Protein 5MIL (pdb70)

InterPro domains:
  IPR014871 dUTPase/dCTP pyrophosphatase [PF08761] (10-158)
  IPR016995 Dimeric dUTPase Dut-like [PIRSF032436] (1-168)

Structure (mmCIF, N/CA/C/O backbone):
data_5MIL
#
_entry.id   5MIL
#
_cell.length_a   33.470
_cell.length_b   88.840
_cell.length_c   54.150
_cell.angle_alpha   90.00
_cell.angle_beta   91.68
_cell.angle_gamma   90.00
#
_symmetry.space_group_name_H-M   'P 1 21 1'
#
loop_
_entity.id
_entity.type
_entity.pdbx_description
1 polymer 'DUTPase family protein'
2 non-polymer "2'-DEOXYURIDINE 5'-ALPHA,BETA-IMIDO-TRIPHOSPHATE"
3 non-polymer 'MAGNESIUM ION'
4 water water
#
loop_
_atom_site.group_PDB
_atom_site.id
_atom_site.type_symbol
_atom_site.label_atom_id
_atom_site.label_alt_id
_atom_site.label_comp_id
_atom_site.label_asym_id
_atom_site.label_entity_id
_atom_site.label_seq_id
_atom_site.pdbx_PDB_ins_code
_atom_site.Cartn_x
_atom_site.Cartn_y
_atom_site.Cartn_z
_atom_site.occupancy
_atom_site.B_iso_or_equiv
_atom_site.auth_seq_id
_atom_site.auth_comp_id
_atom_site.auth_asym_id
_atom_site.auth_atom_id
_atom_site.pdbx_PDB_model_num
ATOM 1 N N . THR A 1 38 ? 25.684 48.237 40.859 1.00 51.70 4 THR A N 1
ATOM 2 C CA . THR A 1 38 ? 26.513 48.921 41.854 1.00 52.34 4 THR A CA 1
ATOM 3 C C . THR A 1 38 ? 26.295 48.353 43.254 1.00 50.37 4 THR A C 1
ATOM 4 O O . THR A 1 38 ? 25.204 47.872 43.580 1.00 48.85 4 THR A O 1
ATOM 6 N N . LEU A 1 39 ? 27.335 48.420 44.081 1.00 46.52 5 LEU A N 1
ATOM 7 C CA . LEU A 1 39 ? 27.275 47.832 45.413 1.00 42.36 5 LEU A CA 1
ATOM 8 C C . LEU A 1 39 ? 28.093 48.622 46.406 1.00 37.99 5 LEU A C 1
ATOM 9 O O . LEU A 1 39 ? 29.290 48.838 46.212 1.00 37.15 5 LEU A O 1
ATOM 14 N N . THR A 1 40 ? 27.438 49.041 47.477 1.00 35.56 6 THR A N 1
ATOM 15 C CA . THR A 1 40 ? 28.101 49.780 48.535 1.00 39.56 6 THR A CA 1
ATOM 16 C C . THR A 1 40 ? 28.418 48.865 49.712 1.00 39.82 6 THR A C 1
ATOM 17 O O . THR A 1 40 ? 27.786 47.813 49.879 1.00 39.28 6 THR A O 1
ATOM 21 N N . ILE A 1 41 ? 29.407 49.259 50.513 1.00 37.78 7 ILE A N 1
ATOM 22 C CA . ILE A 1 41 ? 29.724 48.538 51.739 1.00 33.56 7 ILE A CA 1
ATOM 23 C C . ILE A 1 41 ? 28.491 48.545 52.648 1.00 33.42 7 ILE A C 1
ATOM 24 O O . ILE A 1 41 ? 28.273 47.599 53.390 1.00 32.43 7 ILE A O 1
ATOM 29 N N . ASP A 1 42 ? 27.682 49.602 52.562 1.00 32.60 8 ASP A N 1
ATOM 30 C CA . ASP A 1 42 ? 26.413 49.681 53.289 1.00 36.94 8 ASP A CA 1
ATOM 31 C C . ASP A 1 42 ? 25.547 48.495 52.908 1.00 33.10 8 ASP A C 1
ATOM 32 O O . ASP A 1 42 ? 25.078 47.770 53.774 1.00 33.36 8 ASP A O 1
ATOM 37 N N . GLN A 1 43 ? 25.337 48.311 51.609 1.00 31.53 9 GLN A N 1
ATOM 38 C CA . GLN A 1 43 ? 24.469 47.247 51.095 1.00 29.53 9 GLN A CA 1
ATOM 39 C C . GLN A 1 43 ? 24.969 45.839 51.449 1.00 30.43 9 GLN A C 1
ATOM 40 O O . GLN A 1 43 ? 24.177 44.944 51.799 1.00 32.24 9 GLN A O 1
ATOM 46 N N . LEU A 1 44 ? 26.282 45.650 51.344 1.00 25.64 10 LEU A N 1
ATOM 47 C CA . LEU A 1 44 ? 26.911 44.368 51.617 1.00 23.32 10 LEU A CA 1
ATOM 48 C C . LEU A 1 44 ? 26.803 44.019 53.097 1.00 25.69 10 LEU A C 1
ATOM 49 O O . LEU A 1 44 ? 26.592 42.862 53.461 1.00 23.91 10 LEU A O 1
ATOM 54 N N . GLN A 1 45 ? 26.932 45.035 53.949 1.00 24.47 11 GLN A N 1
ATOM 55 C CA . GLN A 1 45 ? 26.787 44.859 55.391 1.00 23.45 11 GLN A CA 1
ATOM 56 C C . GLN A 1 45 ? 25.377 44.441 55.789 1.00 26.83 11 GLN A C 1
ATOM 57 O O . GLN A 1 45 ? 25.202 43.665 56.727 1.00 28.82 11 GLN A O 1
ATOM 59 N N . GLU A 1 46 ? 24.368 44.978 55.101 1.00 27.96 12 GLU A N 1
ATOM 60 C CA . GLU A 1 46 ? 22.980 44.547 55.312 1.00 29.37 12 GLU A CA 1
ATOM 61 C C . GLU A 1 46 ? 22.792 43.084 54.878 1.00 31.45 12 GLU A C 1
ATOM 62 O O . GLU A 1 46 ? 22.188 42.283 55.588 1.00 32.17 12 GLU A O 1
ATOM 68 N N . LEU A 1 47 ? 23.319 42.742 53.707 1.00 31.47 13 LEU A N 1
ATOM 69 C CA . LEU A 1 47 ? 23.249 41.372 53.215 1.00 29.70 13 LEU A CA 1
ATOM 70 C C . LEU A 1 47 ? 23.756 40.370 54.264 1.00 26.71 13 LEU A C 1
ATOM 71 O O . LEU A 1 47 ? 23.080 39.391 54.562 1.00 25.11 13 LEU A O 1
ATOM 76 N N . LEU A 1 48 ? 24.922 40.641 54.847 1.00 28.18 14 LEU A N 1
ATOM 77 C CA . LEU A 1 48 ? 25.514 39.748 55.849 1.00 24.37 14 LEU A CA 1
ATOM 78 C C . LEU A 1 48 ? 24.688 39.674 57.125 1.00 22.61 14 LEU A C 1
ATOM 79 O O . LEU A 1 48 ? 24.688 38.647 57.806 1.00 20.24 14 LEU A O 1
ATOM 84 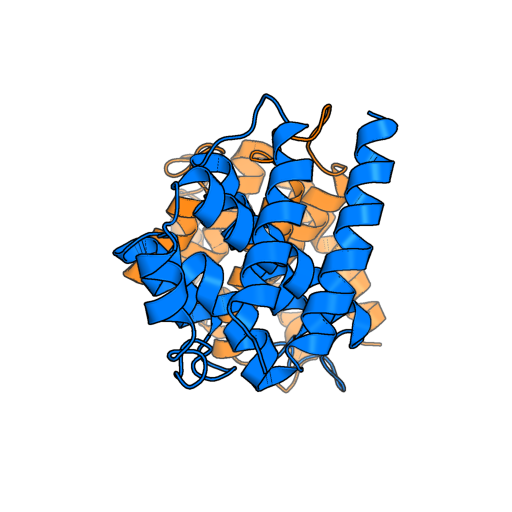N N . GLN A 1 49 ? 23.996 40.769 57.455 1.00 24.67 15 GLN A N 1
ATOM 85 C CA . GLN A 1 49 ? 23.147 40.817 58.641 1.00 25.56 15 GLN A CA 1
ATOM 86 C C . GLN A 1 49 ? 21.879 40.005 58.431 1.00 28.32 15 GLN A C 1
ATOM 87 O O . GLN A 1 49 ? 21.413 39.310 59.333 1.00 30.70 15 GLN A O 1
ATOM 89 N N . ILE A 1 50 ? 21.310 40.108 57.239 1.00 28.17 16 ILE A N 1
ATOM 90 C CA . ILE A 1 50 ? 20.165 39.286 56.896 1.00 28.92 16 ILE A CA 1
ATOM 91 C C . ILE A 1 50 ? 20.537 37.810 56.980 1.00 27.99 16 ILE A C 1
ATOM 92 O O . ILE A 1 50 ? 19.761 37.018 57.510 1.00 29.13 16 ILE A O 1
ATOM 97 N N . GLN A 1 51 ? 21.726 37.445 56.485 1.00 24.71 17 GLN A N 1
ATOM 98 C CA . GLN A 1 51 ? 22.138 36.036 56.483 1.00 23.50 17 GLN A CA 1
ATOM 99 C C . GLN A 1 51 ? 22.396 35.528 57.895 1.00 24.12 17 GLN A C 1
ATOM 100 O O . GLN A 1 51 ? 22.092 34.374 58.219 1.00 27.44 17 GLN A O 1
ATOM 106 N N . LYS A 1 52 ? 22.953 36.389 58.739 1.00 22.86 18 LYS A N 1
ATOM 107 C CA . LYS A 1 52 ? 23.290 35.994 60.105 1.00 24.42 18 LYS A CA 1
ATOM 108 C C . LYS A 1 52 ? 22.040 35.776 60.916 1.00 25.96 18 LYS A C 1
ATOM 109 O O . LYS A 1 52 ? 21.979 34.845 61.712 1.00 26.69 18 LYS A O 1
ATOM 111 N N . GLU A 1 53 ? 21.045 36.641 60.723 1.00 27.97 19 GLU A N 1
ATOM 112 C CA . GLU A 1 53 ? 19.759 36.484 61.402 1.00 28.52 19 GLU A CA 1
ATOM 113 C C . GLU A 1 53 ? 19.165 35.120 61.087 1.00 27.97 19 GLU A C 1
ATOM 114 O O . GLU A 1 53 ? 18.595 34.464 61.960 1.00 33.65 19 GLU A O 1
ATOM 116 N N . PHE A 1 54 ? 19.282 34.684 59.838 1.00 23.75 20 PHE A N 1
ATOM 117 C CA . PHE A 1 54 ? 18.734 33.378 59.495 1.00 24.00 20 PHE A CA 1
ATOM 118 C C . PHE A 1 54 ? 19.593 32.245 60.049 1.00 23.52 20 PHE A C 1
ATOM 119 O O . PHE A 1 54 ? 19.072 31.326 60.685 1.00 23.18 20 PHE A O 1
ATOM 127 N N . ASP A 1 55 ? 20.903 32.298 59.801 1.00 25.20 21 ASP A N 1
ATOM 128 C CA . ASP A 1 55 ? 21.782 31.193 60.187 1.00 29.16 21 ASP A CA 1
ATOM 129 C C . ASP A 1 55 ? 21.804 30.972 61.704 1.00 29.65 21 ASP A C 1
ATOM 130 O O . ASP A 1 55 ? 22.014 29.852 62.175 1.00 29.32 21 ASP A O 1
ATOM 135 N N . ASP A 1 56 ? 21.582 32.035 62.469 1.00 26.49 22 ASP A N 1
ATOM 136 C CA . ASP A 1 56 ? 21.458 31.900 63.915 1.00 30.38 22 ASP A CA 1
ATOM 137 C C . ASP A 1 56 ? 20.301 30.975 64.328 1.00 33.60 22 ASP A C 1
ATOM 138 O O . ASP A 1 56 ? 20.267 30.494 65.457 1.00 35.01 22 ASP A O 1
ATOM 140 N N . ARG A 1 57 ? 19.361 30.718 63.419 1.00 35.43 23 ARG A N 1
ATOM 141 C CA . ARG A 1 57 ? 18.230 29.843 63.730 1.00 33.38 23 ARG A CA 1
ATOM 142 C C . ARG A 1 57 ? 18.523 28.381 63.449 1.00 32.99 23 ARG A C 1
ATOM 143 O O . ARG A 1 57 ? 17.631 27.541 63.599 1.00 33.65 23 ARG A O 1
ATOM 151 N N . ILE A 1 58 ? 19.750 28.076 63.026 1.00 31.87 24 ILE A N 1
ATOM 152 C CA . ILE A 1 58 ? 20.130 26.702 62.670 1.00 32.17 24 ILE A CA 1
ATOM 153 C C . ILE A 1 58 ? 21.272 26.210 63.562 1.00 33.49 24 ILE A C 1
ATOM 154 O O . ILE A 1 58 ? 22.433 26.550 63.317 1.00 32.87 24 ILE A O 1
ATOM 159 N N . PRO A 1 59 ? 20.949 25.411 64.602 1.00 32.62 25 PRO A N 1
ATOM 160 C CA . PRO A 1 59 ? 21.953 24.938 65.570 1.00 32.18 25 PRO A CA 1
ATOM 161 C C . PRO A 1 59 ? 23.018 24.031 64.974 1.00 33.76 25 PRO A C 1
ATOM 162 O O . PRO A 1 59 ? 24.148 24.007 65.451 1.00 35.52 25 PRO A O 1
ATOM 166 N N . THR A 1 60 ? 22.663 23.305 63.925 1.00 34.27 26 THR A N 1
ATOM 167 C CA . THR A 1 60 ? 23.593 22.376 63.297 1.00 34.86 26 THR A CA 1
ATOM 168 C C . THR A 1 60 ? 24.520 23.049 62.281 1.00 32.55 26 THR A C 1
ATOM 169 O O . THR A 1 60 ? 25.274 22.371 61.578 1.00 29.93 26 THR A O 1
ATOM 173 N N . LEU A 1 61 ? 24.461 24.380 62.213 1.00 28.88 27 LEU A N 1
ATOM 174 C CA . LEU A 1 61 ? 25.239 25.156 61.239 1.00 29.47 27 LEU A CA 1
ATOM 175 C C . LEU A 1 61 ? 26.726 24.899 61.371 1.00 30.16 27 LEU A C 1
ATOM 176 O O . LEU A 1 61 ? 27.272 24.991 62.463 1.00 33.52 27 LEU A O 1
ATOM 181 N N . ASN A 1 62 ? 27.385 24.582 60.261 1.00 29.79 28 ASN A N 1
ATOM 182 C CA . ASN A 1 62 ? 28.829 24.385 60.287 1.00 31.65 28 ASN A CA 1
ATOM 183 C C . ASN A 1 62 ? 29.445 24.654 58.925 1.00 33.00 28 ASN A C 1
ATOM 184 O O . ASN A 1 62 ? 28.778 24.515 57.900 1.00 32.63 28 ASN A O 1
ATOM 189 N N . LEU A 1 63 ? 30.726 25.013 58.929 1.00 32.56 29 LEU A N 1
ATOM 190 C CA . LEU A 1 63 ? 31.422 25.508 57.740 1.00 32.49 29 LEU A CA 1
ATOM 191 C C . LEU A 1 63 ? 31.584 24.431 56.665 1.00 30.05 29 LEU A C 1
ATOM 192 O O . LEU A 1 63 ? 31.438 24.708 55.470 1.00 29.63 29 LEU A O 1
ATOM 197 N N . ARG A 1 64 ? 31.874 23.205 57.087 1.00 28.12 30 ARG A N 1
ATOM 198 C CA . ARG A 1 64 ? 32.060 22.095 56.140 1.00 29.41 30 ARG A CA 1
ATOM 199 C C . ARG A 1 64 ? 30.834 21.915 55.256 1.00 26.70 30 ARG A C 1
ATOM 200 O O . ARG A 1 64 ? 30.934 21.934 54.028 1.00 25.85 30 ARG A O 1
ATOM 205 N N . ASP A 1 65 ? 29.671 21.753 55.892 1.00 27.33 31 ASP A N 1
ATOM 206 C CA . ASP A 1 65 ? 28.406 21.601 55.173 1.00 25.41 31 ASP A CA 1
ATOM 207 C C . ASP A 1 65 ? 28.069 22.854 54.367 1.00 23.51 31 ASP A C 1
ATOM 208 O O . ASP A 1 65 ? 27.532 22.757 53.267 1.00 20.55 31 ASP A O 1
ATOM 213 N N . SER A 1 66 ? 28.363 24.024 54.939 1.00 22.35 32 SER A N 1
ATOM 214 C CA . SER A 1 66 ? 28.109 25.288 54.256 1.00 22.34 32 SER A CA 1
ATOM 215 C C . SER A 1 66 ? 28.922 25.380 52.976 1.00 17.67 32 SER A C 1
ATOM 216 O O . SER A 1 66 ? 28.440 25.867 51.961 1.00 17.87 32 SER A O 1
ATOM 219 N N . LYS A 1 67 ? 30.166 24.916 53.016 1.00 16.45 33 LYS A N 1
ATOM 220 C CA . LYS A 1 67 ? 30.981 24.968 51.815 1.00 19.86 33 LYS A CA 1
ATOM 221 C C . LYS A 1 67 ? 30.484 23.971 50.764 1.00 21.68 33 LYS A C 1
ATOM 222 O O . LYS A 1 67 ? 30.459 24.289 49.583 1.00 24.27 33 LYS A O 1
ATOM 228 N N . ILE A 1 68 ? 30.065 22.781 51.187 1.00 19.27 34 ILE A N 1
ATOM 229 C CA . ILE A 1 68 ? 29.496 21.814 50.251 1.00 21.33 34 ILE A CA 1
ATOM 230 C C . ILE A 1 68 ? 28.209 22.342 49.642 1.00 20.79 34 ILE A C 1
ATOM 231 O O . ILE A 1 68 ? 27.963 22.215 48.437 1.00 22.24 34 ILE A O 1
ATOM 236 N N . ALA A 1 69 ? 27.386 22.945 50.484 1.00 19.67 35 ALA A N 1
ATOM 237 C CA . ALA A 1 69 ? 26.134 23.510 50.012 1.00 20.47 35 ALA A CA 1
ATOM 238 C C . ALA A 1 69 ? 26.392 24.629 49.001 1.00 21.40 35 ALA A C 1
ATOM 239 O O . ALA A 1 69 ? 25.661 24.759 48.012 1.00 21.29 35 ALA A O 1
ATOM 241 N N . TYR A 1 70 ? 27.445 25.415 49.233 1.00 21.19 36 TYR A N 1
ATOM 242 C CA . TYR A 1 70 ? 27.800 26.505 48.317 1.00 20.59 36 TYR A CA 1
ATOM 243 C C . TYR A 1 70 ? 28.051 25.948 46.917 1.00 19.50 36 TYR A C 1
ATOM 244 O O . TYR A 1 70 ? 27.519 26.441 45.924 1.00 20.41 36 TYR A O 1
ATOM 253 N N . VAL A 1 71 ? 28.869 24.904 46.857 1.00 17.58 37 VAL A N 1
ATOM 254 C CA . VAL A 1 71 ? 29.235 24.294 45.593 1.00 18.19 37 VAL A CA 1
ATOM 255 C C . VAL A 1 71 ? 27.985 23.767 44.889 1.00 16.25 37 VAL A C 1
ATOM 256 O O . VAL A 1 71 ? 27.809 23.909 43.682 1.00 13.85 37 VAL A O 1
ATOM 260 N N . VAL A 1 72 ? 27.084 23.175 45.651 1.00 19.03 38 VAL A N 1
ATOM 261 C CA . VAL A 1 72 ? 25.896 22.597 45.029 1.00 16.89 38 VAL A CA 1
ATOM 262 C C . VAL A 1 72 ? 24.946 23.677 44.467 1.00 14.21 38 VAL A C 1
ATOM 263 O O . VAL A 1 72 ? 24.370 23.505 43.394 1.00 14.30 38 VAL A O 1
ATOM 267 N N . GLU A 1 73 ? 24.808 24.810 45.145 1.00 12.27 39 GLU A N 1
ATOM 268 C CA . GLU A 1 73 ? 23.970 25.885 44.593 1.00 11.65 39 GLU A CA 1
ATOM 269 C C . GLU A 1 73 ? 24.617 26.478 43.349 1.00 11.37 39 GLU A C 1
ATOM 270 O O . GLU A 1 73 ? 23.931 26.980 42.452 1.00 12.78 39 GLU A O 1
ATOM 276 N N . PHE A 1 74 ? 25.945 26.441 43.297 1.00 14.10 40 PHE A N 1
ATOM 277 C CA . PHE A 1 74 ? 26.621 26.925 42.099 1.00 15.26 40 PHE A CA 1
ATOM 278 C C . PHE A 1 74 ? 26.173 26.120 40.890 1.00 16.80 40 PHE A C 1
ATOM 279 O O . PHE A 1 74 ? 25.927 26.677 39.814 1.00 15.71 40 PHE A O 1
ATOM 287 N N . PHE A 1 75 ? 26.073 24.803 41.065 1.00 16.54 41 PHE A N 1
ATOM 288 C CA . PHE A 1 75 ? 25.663 23.951 39.957 1.00 15.02 41 PHE A CA 1
ATOM 289 C C . PHE A 1 75 ? 24.145 24.045 39.720 1.00 17.89 41 PHE A C 1
ATOM 290 O O . PHE A 1 75 ? 23.704 23.959 38.574 1.00 19.37 41 PHE A O 1
ATOM 298 N N . GLU A 1 76 ? 23.349 24.259 40.775 1.00 16.49 42 GLU A N 1
ATOM 299 C CA . GLU A 1 76 ? 21.928 24.533 40.568 1.00 16.11 42 GLU A CA 1
ATOM 300 C C . GLU A 1 76 ? 21.791 25.782 39.703 1.00 16.38 42 GLU A C 1
ATOM 301 O O . GLU A 1 76 ? 21.024 25.788 38.748 1.00 16.62 42 GLU A O 1
ATOM 307 N N . TRP A 1 77 ? 22.541 26.838 40.029 1.00 16.84 43 TRP A N 1
ATOM 308 C CA . TRP A 1 77 ? 22.492 28.051 39.197 1.00 18.56 43 TRP A CA 1
ATOM 309 C C . TRP A 1 77 ? 22.967 27.759 37.776 1.00 20.96 43 TRP A C 1
ATOM 310 O O . TRP A 1 77 ? 22.290 28.076 36.798 1.00 22.39 43 TRP A O 1
ATOM 321 N N . PHE A 1 78 ? 24.144 27.157 37.671 1.00 20.89 44 PHE A N 1
ATOM 322 C CA . PHE A 1 78 ? 24.734 26.872 36.372 1.00 21.54 44 PHE A CA 1
ATOM 323 C C . PHE A 1 78 ? 23.779 26.057 35.510 1.00 20.93 44 PHE A C 1
ATOM 324 O O . PHE A 1 78 ? 23.732 26.233 34.298 1.00 20.69 44 PHE A O 1
ATOM 332 N N . ASN A 1 79 ? 23.000 25.182 36.137 1.00 21.96 45 ASN A N 1
ATOM 333 C CA . ASN A 1 79 ? 22.025 24.401 35.383 1.00 20.65 45 ASN A CA 1
ATOM 334 C C . ASN A 1 79 ? 20.786 25.204 34.973 1.00 22.29 45 ASN A C 1
ATOM 335 O O . ASN A 1 79 ? 19.934 24.683 34.263 1.00 26.61 45 ASN A O 1
ATOM 340 N N . THR A 1 80 ? 20.653 26.451 35.424 1.00 18.90 46 THR A N 1
ATOM 341 C CA . THR A 1 80 ? 19.550 27.279 34.939 1.00 19.21 46 THR A CA 1
ATOM 342 C C . THR A 1 80 ? 19.982 28.086 33.716 1.00 23.91 46 THR A C 1
ATOM 343 O O . THR A 1 80 ? 19.147 28.506 32.912 1.00 24.03 46 THR A O 1
ATOM 347 N N . LEU A 1 81 ? 21.289 28.320 33.599 1.00 24.23 47 LEU A N 1
ATOM 348 C CA . LEU A 1 81 ? 21.831 29.054 32.468 1.00 27.28 47 LEU A CA 1
ATOM 349 C C . LEU A 1 81 ? 21.813 28.181 31.215 1.00 28.86 47 LEU A C 1
ATOM 350 O O . LEU A 1 81 ? 21.471 28.647 30.131 1.00 29.76 47 LEU A O 1
ATOM 355 N N . GLU A 1 82 ? 22.186 26.913 31.380 1.00 27.85 48 GLU A N 1
ATOM 356 C CA . GLU A 1 82 ? 22.091 25.891 30.324 1.00 27.95 48 GLU A CA 1
ATOM 357 C C . GLU A 1 82 ? 22.869 26.214 29.045 1.00 28.86 48 GLU A C 1
ATOM 358 O O . GLU A 1 82 ? 22.401 25.955 27.942 1.00 28.71 48 GLU A O 1
ATOM 364 N N . THR A 1 83 ? 24.071 26.749 29.211 1.00 26.81 49 THR A N 1
ATOM 365 C CA . THR A 1 83 ? 24.955 27.050 28.097 1.00 24.85 49 THR A CA 1
ATOM 366 C C . THR A 1 83 ? 25.285 25.826 27.242 1.00 26.19 49 THR A C 1
ATOM 367 O O . THR A 1 83 ? 25.415 25.927 26.024 1.00 27.97 49 THR A O 1
ATOM 371 N N . PHE A 1 84 ? 25.413 24.674 27.896 1.00 22.87 50 PHE A N 1
ATOM 372 C CA . PHE A 1 84 ? 25.889 23.442 27.278 1.00 21.22 50 PHE A CA 1
ATOM 373 C C . PHE A 1 84 ? 24.782 22.649 26.571 1.00 21.99 50 PHE A C 1
ATOM 374 O O . PHE A 1 84 ? 25.068 21.727 25.816 1.00 24.78 50 PHE A O 1
ATOM 382 N N . LYS A 1 85 ? 23.524 23.018 26.801 1.00 20.39 51 LYS A N 1
ATOM 383 C CA . LYS A 1 85 ? 22.401 22.236 26.306 1.00 24.56 51 LYS A CA 1
ATOM 384 C C . LYS A 1 85 ? 22.151 22.476 24.829 1.00 29.55 51 LYS A C 1
ATOM 385 O O . LYS A 1 85 ? 21.183 23.134 24.468 1.00 30.71 51 LYS A O 1
ATOM 391 N N . ASN A 1 86 ? 23.009 21.921 23.973 1.00 30.52 52 ASN A N 1
ATOM 392 C CA . ASN A 1 86 ? 22.845 22.102 22.538 1.00 29.89 52 ASN A CA 1
ATOM 393 C C . ASN A 1 86 ? 21.619 21.386 22.006 1.00 32.56 52 ASN A C 1
ATOM 394 O O . ASN A 1 86 ? 21.299 21.505 20.827 1.00 34.76 52 ASN A O 1
ATOM 399 N N . TRP A 1 87 ? 20.930 20.644 22.867 1.00 32.26 53 TRP A N 1
ATOM 400 C CA . TRP A 1 87 ? 19.782 19.858 22.422 1.00 32.41 53 TRP A CA 1
ATOM 401 C C . TRP A 1 87 ? 18.468 20.603 22.649 1.00 34.26 53 TRP A C 1
ATOM 402 O O . TRP A 1 87 ? 17.403 20.120 22.279 1.00 36.74 53 TRP A O 1
ATOM 413 N N . LYS A 1 88 ? 18.557 21.782 23.249 1.00 33.50 54 LYS A N 1
ATOM 414 C CA . LYS A 1 88 ? 17.409 22.667 23.367 1.00 36.06 54 LYS A CA 1
ATOM 415 C C . LYS A 1 88 ? 17.518 23.763 22.313 1.00 36.38 54 LYS A C 1
ATOM 416 O O . LYS A 1 88 ? 18.598 24.322 22.102 1.00 35.19 54 LYS A O 1
ATOM 422 N N . LYS A 1 89 ? 16.407 24.052 21.641 1.00 37.76 55 LYS A N 1
ATOM 423 C CA . LYS A 1 89 ? 16.389 25.089 20.615 1.00 41.19 55 LYS A CA 1
ATOM 424 C C . LYS A 1 89 ? 16.659 26.438 21.267 1.00 45.16 55 LYS A C 1
ATOM 425 O O . LYS A 1 89 ? 17.506 27.213 20.812 1.00 48.03 55 LYS A O 1
ATOM 427 N N . LYS A 1 90 ? 15.944 26.698 22.356 1.00 45.17 56 LYS A N 1
ATOM 428 C CA . LYS A 1 90 ? 16.146 27.901 23.147 1.00 45.68 56 LYS A CA 1
ATOM 429 C C . LYS A 1 90 ? 16.556 27.538 24.568 1.00 46.85 56 LYS A C 1
ATOM 430 O O . LYS A 1 90 ? 15.710 27.454 25.460 1.00 48.09 56 LYS A O 1
ATOM 432 N N . PRO A 1 91 ? 17.861 27.323 24.784 1.00 44.99 57 PRO A N 1
ATOM 433 C CA . PRO A 1 91 ? 18.352 26.944 26.109 1.00 43.92 57 PRO A CA 1
ATOM 434 C C . PRO A 1 91 ? 18.192 28.063 27.131 1.00 43.96 57 PRO A C 1
ATOM 435 O O . PRO A 1 91 ? 18.242 29.251 26.777 1.00 44.44 57 PRO A O 1
ATOM 439 N N . GLY A 1 92 ? 18.006 27.675 28.391 1.00 39.29 58 GLY A N 1
ATOM 440 C CA . GLY A 1 92 ? 18.008 28.620 29.488 1.00 38.36 58 GLY A CA 1
ATOM 441 C C . GLY A 1 92 ? 16.662 28.681 30.175 1.00 37.50 58 GLY A C 1
ATOM 442 O O . GLY A 1 92 ? 15.621 28.763 29.522 1.00 37.89 58 GLY A O 1
ATOM 443 N N . LYS A 1 93 ? 16.681 28.640 31.498 1.00 33.35 59 LYS A N 1
ATOM 444 C CA . LYS A 1 93 ? 15.446 28.701 32.253 1.00 35.00 59 LYS A CA 1
ATOM 445 C C . LYS A 1 93 ? 15.080 30.186 32.451 1.00 35.08 59 LYS A C 1
ATOM 446 O O . LYS A 1 93 ? 15.898 31.059 32.142 1.00 34.53 59 LYS A O 1
ATOM 452 N N . PRO A 1 94 ? 13.841 30.480 32.902 1.00 34.19 60 PRO A N 1
ATOM 453 C CA . PRO A 1 94 ? 13.399 31.872 33.052 1.00 34.43 60 PRO A CA 1
ATOM 454 C C . PRO A 1 94 ? 14.326 32.727 33.916 1.00 36.16 60 PRO A C 1
ATOM 455 O O . PRO A 1 94 ? 15.028 32.208 34.782 1.00 36.06 60 PRO A O 1
ATOM 459 N N . LEU A 1 95 ? 14.311 34.032 33.676 1.00 37.80 61 LEU A N 1
ATOM 460 C CA . LEU A 1 95 ? 15.183 34.956 34.388 1.00 38.00 61 LEU A CA 1
ATOM 461 C C . LEU A 1 95 ? 15.000 34.867 35.900 1.00 37.24 61 LEU A C 1
ATOM 462 O O . LEU A 1 95 ? 15.981 34.801 36.640 1.00 37.96 61 LEU A O 1
ATOM 467 N N . ASP A 1 96 ? 13.749 34.852 36.355 1.00 38.39 62 ASP A N 1
ATOM 468 C CA . ASP A 1 96 ? 13.456 34.773 37.787 1.00 39.33 62 ASP A CA 1
ATOM 469 C C . ASP A 1 96 ? 13.969 33.472 38.399 1.00 31.63 62 ASP A C 1
ATOM 470 O O . ASP A 1 96 ? 14.345 33.434 39.570 1.00 29.74 62 ASP A O 1
ATOM 475 N N . VAL A 1 97 ? 13.998 32.409 37.607 1.00 28.49 63 VAL A N 1
ATOM 476 C CA . VAL A 1 97 ? 14.554 31.142 38.083 1.00 28.81 63 VAL A CA 1
ATOM 477 C C . VAL A 1 97 ? 16.092 31.204 38.162 1.00 25.47 63 VAL A C 1
ATOM 478 O O . VAL A 1 97 ? 16.693 30.674 39.095 1.00 22.50 63 VAL A O 1
ATOM 482 N N . GLN A 1 98 ? 16.725 31.872 37.199 1.00 26.77 64 GLN A N 1
ATOM 483 C CA . GLN A 1 98 ? 18.176 32.032 37.234 1.00 25.29 64 GLN A CA 1
ATOM 484 C C . GLN A 1 98 ? 18.576 32.831 38.467 1.00 25.17 64 GLN A C 1
ATOM 485 O O . GLN A 1 98 ? 19.479 32.439 39.211 1.00 25.98 64 GLN A O 1
ATOM 491 N N . LEU A 1 99 ? 17.872 33.935 38.693 1.00 24.68 65 LEU A N 1
ATOM 492 C CA . LEU A 1 99 ? 18.134 34.819 39.823 1.00 25.29 65 LEU A CA 1
ATOM 493 C C . LEU A 1 99 ? 17.902 34.176 41.183 1.00 27.09 65 LEU A C 1
ATOM 494 O O . LEU A 1 99 ? 18.590 34.491 42.146 1.00 27.72 65 LEU A O 1
ATOM 499 N N . ASP A 1 100 ? 16.937 33.275 41.272 1.00 29.48 66 ASP A N 1
ATOM 500 C CA . ASP A 1 100 ? 16.626 32.677 42.561 1.00 30.94 66 ASP A CA 1
ATOM 501 C C . ASP A 1 100 ? 17.643 31.601 42.965 1.00 26.20 66 ASP A C 1
ATOM 502 O O . ASP A 1 100 ? 17.842 31.356 44.154 1.00 23.09 66 ASP A O 1
ATOM 507 N N . GLU A 1 101 ? 18.321 30.994 41.995 1.00 26.29 67 GLU A N 1
ATOM 508 C CA . GLU A 1 101 ? 19.414 30.071 42.323 1.00 23.09 67 GLU A CA 1
ATOM 509 C C . GLU A 1 101 ? 20.684 30.844 42.669 1.00 22.76 67 GLU A C 1
ATOM 510 O O . GLU A 1 101 ? 21.448 30.438 43.548 1.00 23.89 67 GLU A O 1
ATOM 516 N N . LEU A 1 102 ? 20.907 31.957 41.973 1.00 17.67 68 LEU A N 1
ATOM 517 C CA . LEU A 1 102 ? 22.037 32.820 42.274 1.00 18.14 68 LEU A CA 1
ATOM 518 C C . LEU A 1 102 ? 21.880 33.379 43.688 1.00 18.42 68 LEU A C 1
ATOM 519 O O . LEU A 1 102 ? 22.851 33.470 44.436 1.00 18.08 68 LEU A O 1
ATOM 524 N N . ALA A 1 103 ? 20.647 33.727 44.048 1.00 19.08 69 ALA A N 1
ATOM 525 C CA . ALA A 1 103 ? 20.316 34.136 45.406 1.00 18.09 69 ALA A CA 1
ATOM 526 C C . ALA A 1 103 ? 20.681 33.047 46.419 1.00 18.28 69 ALA A C 1
ATOM 527 O O . ALA A 1 103 ? 21.218 33.348 47.495 1.00 18.50 69 ALA A O 1
ATOM 529 N N . ASP A 1 104 ? 20.375 31.789 46.081 1.00 16.67 70 ASP A N 1
ATOM 530 C CA . ASP A 1 104 ? 20.771 30.645 46.907 1.00 14.20 70 ASP A CA 1
ATOM 531 C C . ASP A 1 104 ? 22.288 30.575 47.121 1.00 18.21 70 ASP A C 1
ATOM 532 O O . ASP A 1 104 ? 22.788 30.342 48.232 1.00 18.19 70 ASP A O 1
ATOM 537 N N . MET A 1 105 ? 23.018 30.760 46.031 1.00 17.06 71 MET A N 1
ATOM 538 C CA . MET A 1 105 ? 24.471 30.747 46.072 1.00 17.15 71 MET A CA 1
ATOM 539 C C . MET A 1 105 ? 25.018 31.899 46.923 1.00 19.56 71 MET A C 1
ATOM 540 O O . MET A 1 105 ? 25.922 31.711 47.747 1.00 21.10 71 MET A O 1
ATOM 545 N N . LEU A 1 106 ? 24.463 33.098 46.732 1.00 16.54 72 LEU A N 1
ATOM 546 C CA . LEU A 1 106 ? 24.859 34.239 47.562 1.00 18.29 72 LEU A CA 1
ATOM 547 C C . LEU A 1 106 ? 24.617 33.953 49.051 1.00 20.03 72 LEU A C 1
ATOM 548 O O . LEU A 1 106 ? 25.440 34.298 49.900 1.00 23.34 72 LEU A O 1
ATOM 553 N N . ALA A 1 107 ? 23.494 33.317 49.376 1.00 20.45 73 ALA A N 1
ATOM 554 C CA . ALA A 1 107 ? 23.202 32.971 50.768 1.00 17.59 73 ALA A CA 1
ATOM 555 C C . ALA A 1 107 ? 24.360 32.213 51.430 1.00 18.95 73 ALA A C 1
ATOM 556 O O . ALA A 1 107 ? 24.807 32.561 52.534 1.00 17.76 73 ALA A O 1
ATOM 558 N N . PHE A 1 108 ? 24.859 31.180 50.760 1.00 17.53 74 PHE A N 1
ATOM 559 C CA . PHE A 1 108 ? 25.919 30.375 51.363 1.00 18.99 74 PHE A CA 1
ATOM 560 C C . PHE A 1 108 ? 27.260 31.090 51.324 1.00 16.40 74 PHE A C 1
ATOM 561 O O . PHE A 1 108 ? 28.087 30.886 52.204 1.00 20.89 74 PHE A O 1
ATOM 569 N N . GLY A 1 109 ? 27.476 31.931 50.319 1.00 16.99 75 GLY A N 1
ATOM 570 C CA . GLY A 1 109 ? 28.671 32.756 50.293 1.00 18.53 75 GLY A CA 1
ATOM 571 C C . GLY A 1 109 ? 28.724 33.728 51.469 1.00 20.18 75 GLY A C 1
ATOM 572 O O . GLY A 1 109 ? 29.764 33.894 52.114 1.00 20.17 75 GLY A O 1
ATOM 573 N N . LEU A 1 110 ? 27.598 34.380 51.747 1.00 19.44 76 LEU A N 1
ATOM 574 C CA . LEU A 1 110 ? 27.475 35.261 52.914 1.00 21.14 76 LEU A CA 1
ATOM 575 C C . LEU A 1 110 ? 27.687 34.462 54.210 1.00 22.17 76 LEU A C 1
ATOM 576 O O . LEU A 1 110 ? 28.354 34.908 55.140 1.00 21.78 76 LEU A O 1
ATOM 581 N N . SER A 1 111 ? 27.125 33.259 54.247 1.00 20.22 77 SER A N 1
ATOM 582 C CA . SER A 1 111 ? 27.185 32.439 55.447 1.00 20.01 77 SER A CA 1
ATOM 583 C C . SER A 1 111 ? 28.615 32.006 55.746 1.00 21.82 77 SER A C 1
ATOM 584 O O . SER A 1 111 ? 29.044 32.018 56.893 1.00 24.64 77 SER A O 1
ATOM 587 N N . ILE A 1 112 ? 29.337 31.594 54.707 1.00 20.62 78 ILE A N 1
ATOM 588 C CA . ILE A 1 112 ? 30.759 31.273 54.837 1.00 22.00 78 ILE A CA 1
ATOM 589 C C . ILE A 1 112 ? 31.543 32.483 55.374 1.00 23.11 78 ILE A C 1
ATOM 590 O O . ILE A 1 112 ? 32.333 32.355 56.312 1.00 24.57 78 ILE A O 1
ATOM 595 N N . ALA A 1 113 ? 31.299 33.663 54.798 1.00 20.46 79 ALA A N 1
ATOM 596 C CA . ALA A 1 113 ? 32.021 34.866 55.209 1.00 20.78 79 ALA A CA 1
ATOM 597 C C . ALA A 1 113 ? 31.705 35.199 56.675 1.00 22.25 79 ALA A C 1
ATOM 598 O O . ALA A 1 113 ? 32.618 35.473 57.457 1.00 19.64 79 ALA A O 1
ATOM 600 N N . ASN A 1 114 ? 30.424 35.120 57.044 1.00 22.35 80 ASN A N 1
ATOM 601 C CA . ASN A 1 114 ? 29.997 35.262 58.438 1.00 22.92 80 ASN A CA 1
ATOM 602 C C . ASN A 1 114 ? 30.622 34.244 59.381 1.00 26.71 80 ASN A C 1
ATOM 603 O O . ASN A 1 114 ? 31.161 34.623 60.417 1.00 29.08 80 ASN A O 1
ATOM 608 N N . GLN A 1 115 ? 30.525 32.953 59.038 1.00 24.35 81 GLN A N 1
ATOM 609 C CA . GLN A 1 115 ? 31.054 31.900 59.899 1.00 24.88 81 GLN A CA 1
ATOM 610 C C . GLN A 1 115 ? 32.575 31.990 60.012 1.00 25.07 81 GLN A C 1
ATOM 611 O O . GLN A 1 115 ? 33.141 31.612 61.031 1.00 28.22 81 GLN A O 1
ATOM 617 N N . SER A 1 116 ? 33.223 32.486 58.965 1.00 25.56 82 SER A N 1
ATOM 618 C CA . SER A 1 116 ? 34.672 32.700 58.964 1.00 29.92 82 SER A CA 1
ATOM 619 C C . SER A 1 116 ? 35.084 33.986 59.713 1.00 30.93 82 SER A C 1
ATOM 620 O O . SER A 1 116 ? 36.269 34.244 59.927 1.00 33.44 82 SER A O 1
ATOM 623 N N . GLY A 1 117 ? 34.104 34.801 60.091 1.00 37.62 83 GLY A N 1
ATOM 624 C CA . GLY A 1 117 ? 34.377 35.990 60.875 1.00 34.10 83 GLY A CA 1
ATOM 625 C C . GLY A 1 117 ? 34.962 37.130 60.063 1.00 31.13 83 GLY A C 1
ATOM 626 O O . GLY A 1 117 ? 35.850 37.839 60.529 1.00 30.63 83 GLY A O 1
ATOM 627 N N . VAL A 1 118 ? 34.436 37.324 58.860 1.00 26.06 84 VAL A N 1
ATOM 628 C CA . VAL A 1 118 ? 34.969 38.323 57.944 1.00 27.58 84 VAL A CA 1
ATOM 629 C C . VAL A 1 118 ? 34.965 39.727 58.570 1.00 29.58 84 VAL A C 1
ATOM 630 O O . VAL A 1 118 ? 34.034 40.124 59.289 1.00 29.13 84 VAL A O 1
ATOM 634 N N . SER A 1 119 ? 36.044 40.457 58.326 1.00 27.42 85 SER A N 1
ATOM 635 C CA . SER A 1 119 ? 36.208 41.794 58.885 1.00 28.87 85 SER A CA 1
ATOM 636 C C . SER A 1 119 ? 35.841 42.878 57.891 1.00 26.35 85 SER A C 1
ATOM 637 O O . SER A 1 119 ? 35.900 42.684 56.666 1.00 26.14 85 SER A O 1
ATOM 640 N N . LEU A 1 120 ? 35.467 44.024 58.442 1.00 26.50 86 LEU A N 1
ATOM 641 C CA . LEU A 1 120 ? 35.246 45.234 57.669 1.00 32.10 86 LEU A CA 1
ATOM 642 C C . LEU A 1 120 ? 36.437 45.506 56.760 1.00 30.36 86 LEU A C 1
ATOM 643 O O . LEU A 1 120 ? 36.257 45.796 55.575 1.00 33.12 86 LEU A O 1
ATOM 648 N N . LYS A 1 121 ? 37.651 45.381 57.304 1.00 29.21 87 LYS A N 1
ATOM 649 C CA . LYS A 1 121 ? 38.874 45.631 56.531 1.00 31.69 87 LYS A CA 1
ATOM 650 C C . LYS A 1 121 ? 38.879 44.833 55.233 1.00 29.84 87 LYS A C 1
ATOM 651 O O . LYS A 1 121 ? 39.181 45.368 54.168 1.00 30.88 87 LYS A O 1
ATOM 655 N N . THR A 1 122 ? 38.497 43.561 55.326 1.00 29.07 88 THR A N 1
ATOM 656 C CA . THR A 1 122 ? 38.425 42.690 54.159 1.00 27.77 88 THR A CA 1
ATOM 657 C C . THR A 1 122 ? 37.329 43.106 53.176 1.00 27.11 88 THR A C 1
ATOM 658 O O . THR A 1 122 ? 37.561 43.170 51.972 1.00 29.10 88 THR A O 1
ATOM 662 N N . LEU A 1 123 ? 36.139 43.393 53.696 1.00 27.79 89 LEU A N 1
ATOM 663 C CA . LEU A 1 123 ? 34.992 43.778 52.873 1.00 27.99 89 LEU A CA 1
ATOM 664 C C . LEU A 1 123 ? 35.265 45.019 52.029 1.00 29.03 89 LEU A C 1
ATOM 665 O O . LEU A 1 123 ? 34.821 45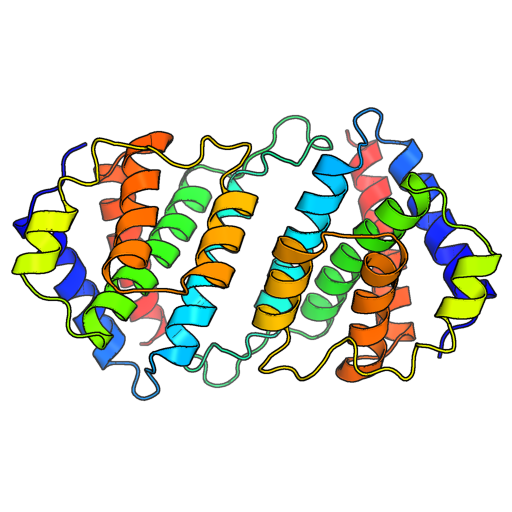.112 50.880 1.00 29.99 89 LEU A O 1
ATOM 670 N N . GLU A 1 124 ? 35.992 45.966 52.613 1.00 29.09 90 GLU A N 1
ATOM 671 C CA . GLU A 1 124 ? 36.250 47.253 51.982 1.00 33.18 90 GLU A CA 1
ATOM 672 C C . GLU A 1 124 ? 37.326 47.114 50.910 1.00 34.77 90 GLU A C 1
ATOM 673 O O . GLU A 1 124 ? 37.289 47.815 49.906 1.00 35.86 90 GLU A O 1
ATOM 679 N N . LYS A 1 125 ? 38.276 46.206 51.111 1.00 36.37 91 LYS A N 1
ATOM 680 C CA . LYS A 1 125 ? 39.241 45.908 50.052 1.00 38.47 91 LYS A CA 1
ATOM 681 C C . LYS A 1 125 ? 38.578 45.072 48.957 1.00 40.67 91 LYS A C 1
ATOM 682 O O . LYS A 1 125 ? 39.019 45.074 47.808 1.00 42.06 91 LYS A O 1
ATOM 684 N N . LEU A 1 126 ? 37.504 44.371 49.302 1.00 42.81 92 LEU A N 1
ATOM 685 C CA . LEU A 1 126 ? 36.888 43.458 48.341 1.00 43.54 92 LEU A CA 1
ATOM 686 C C . LEU A 1 126 ? 35.906 44.142 47.391 1.00 48.06 92 LEU A C 1
ATOM 687 O O . LEU A 1 126 ? 35.706 43.661 46.285 1.00 48.81 92 LEU A O 1
ATOM 689 N N . ILE A 1 127 ? 35.294 45.251 47.804 1.00 52.31 93 ILE A N 1
ATOM 690 C CA . ILE A 1 127 ? 34.296 45.913 46.950 1.00 56.32 93 ILE A CA 1
ATOM 691 C C . ILE A 1 127 ? 34.886 46.565 45.678 1.00 61.50 93 ILE A C 1
ATOM 692 O O . ILE A 1 127 ? 34.306 46.422 44.596 1.00 63.74 93 ILE A O 1
ATOM 697 N N . PRO A 1 128 ? 36.042 47.259 45.780 1.00 63.03 94 PRO A N 1
ATOM 698 C CA . PRO A 1 128 ? 36.676 47.721 44.535 1.00 63.04 94 PRO A CA 1
ATOM 699 C C . PRO A 1 128 ? 37.120 46.598 43.594 1.00 62.48 94 PRO A C 1
ATOM 700 O O . PRO A 1 128 ? 37.759 46.882 42.582 1.00 60.52 94 PRO A O 1
ATOM 704 N N . SER A 1 129 ? 36.795 45.353 43.929 1.00 63.25 95 SER A N 1
ATOM 705 C CA . SER A 1 129 ? 37.072 44.214 43.060 1.00 64.04 95 SER A CA 1
ATOM 706 C C . SER A 1 129 ? 35.777 43.690 42.441 1.00 69.44 95 SER A C 1
ATOM 707 O O . SER A 1 129 ? 35.656 42.504 42.143 1.00 66.90 95 SER A O 1
ATOM 709 N N . THR A 1 130 ? 34.810 44.586 42.264 1.00 78.16 96 THR A N 1
ATOM 710 C CA . THR A 1 130 ? 33.574 44.267 41.561 1.00 87.04 96 THR A CA 1
ATOM 711 C C . THR A 1 130 ? 33.784 44.495 40.073 1.00 99.40 96 THR A C 1
ATOM 712 O O . THR A 1 130 ? 32.883 44.287 39.263 1.00 99.14 96 THR A O 1
ATOM 714 N N . LEU A 1 131 ? 34.990 44.935 39.729 1.00 119.93 97 LEU A N 1
ATOM 715 C CA . LEU A 1 131 ? 35.375 45.142 38.341 1.00 128.63 97 LEU A CA 1
ATOM 716 C C . LEU A 1 131 ? 36.435 44.129 37.916 1.00 130.44 97 LEU A C 1
ATOM 717 O O . LEU A 1 131 ? 37.273 44.418 37.064 1.00 138.25 97 LEU A O 1
ATOM 719 N N . GLY A 1 132 ? 36.395 42.942 38.515 1.00 125.62 98 GLY A N 1
ATOM 720 C CA . GLY A 1 132 ? 37.323 41.878 38.172 1.00 121.93 98 GLY A CA 1
ATOM 721 C C . GLY A 1 132 ? 36.676 40.799 37.324 1.00 114.31 98 GLY A C 1
ATOM 722 O O . GLY A 1 132 ? 35.452 40.714 37.243 1.00 112.90 98 GLY A O 1
ATOM 723 N N . LYS A 1 133 ? 37.499 39.971 36.689 1.00 110.27 99 LYS A N 1
ATOM 724 C CA . LYS A 1 133 ? 36.994 38.907 35.828 1.00 105.99 99 LYS A CA 1
ATOM 725 C C . LYS A 1 133 ? 36.862 37.594 36.595 1.00 102.05 99 LYS A C 1
ATOM 726 O O . LYS A 1 133 ? 37.329 36.548 36.139 1.00 104.00 99 LYS A O 1
ATOM 728 N N . VAL A 1 134 ? 36.221 37.662 37.760 1.00 95.20 100 VAL A N 1
ATOM 729 C CA . VAL A 1 134 ? 35.998 36.485 38.593 1.00 88.14 100 VAL A CA 1
ATOM 730 C C . VAL A 1 134 ? 35.047 35.499 37.912 1.00 81.15 100 VAL A C 1
ATOM 731 O O . VAL A 1 134 ? 35.316 34.293 37.872 1.00 80.41 100 VAL A O 1
ATOM 733 N N . TYR A 1 135 ? 33.947 36.018 37.364 1.00 72.58 101 TYR A N 1
ATOM 734 C CA . TYR A 1 135 ? 32.966 35.196 36.650 1.00 62.74 101 TYR A CA 1
ATOM 735 C C . TYR A 1 135 ? 33.550 34.661 35.348 1.00 60.94 101 TYR A C 1
ATOM 736 O O . TYR A 1 135 ? 32.873 33.934 34.613 1.00 59.65 101 TYR A O 1
ATOM 738 N N . PHE A 1 136 ? 34.801 35.044 35.075 1.00 58.76 102 PHE A N 1
ATOM 739 C CA . PHE A 1 136 ? 35.558 34.570 33.919 1.00 58.39 102 PHE A CA 1
ATOM 740 C C . PHE A 1 136 ? 34.811 34.847 32.628 1.00 55.78 102 PHE A C 1
ATOM 741 O O . PHE A 1 136 ? 34.492 35.990 32.315 1.00 55.38 102 PHE A O 1
ATOM 743 N N . ASN A 1 137 ? 34.551 33.782 31.880 1.00 53.46 103 ASN A N 1
ATOM 744 C CA . ASN A 1 137 ? 33.622 33.826 30.767 1.00 53.12 103 ASN A CA 1
ATOM 745 C C . ASN A 1 137 ? 32.687 32.635 30.909 1.00 50.38 103 ASN A C 1
ATOM 746 O O . ASN A 1 137 ? 33.033 31.654 31.568 1.00 50.02 103 ASN A O 1
ATOM 751 N N . THR A 1 138 ? 31.510 32.720 30.301 1.00 48.20 104 THR A N 1
ATOM 752 C CA . THR A 1 138 ? 30.460 31.735 30.533 1.00 47.07 104 THR A CA 1
ATOM 753 C C . THR A 1 138 ? 30.864 30.311 30.138 1.00 48.92 104 THR A C 1
ATOM 754 O O . THR A 1 138 ? 30.386 29.340 30.713 1.00 48.52 104 THR A O 1
ATOM 758 N N . SER A 1 139 ? 31.763 30.196 29.171 1.00 52.76 105 SER A N 1
ATOM 759 C CA . SER A 1 139 ? 32.167 28.891 28.672 1.00 54.47 105 SER A CA 1
ATOM 760 C C . SER A 1 139 ? 33.223 28.217 29.557 1.00 52.66 105 SER A C 1
ATOM 761 O O . SER A 1 139 ? 33.427 27.002 29.476 1.00 54.44 105 SER A O 1
ATOM 764 N N . SER A 1 140 ? 33.882 28.993 30.413 1.00 41.03 106 SER A N 1
ATOM 765 C CA . SER A 1 140 ? 34.929 28.428 31.249 1.00 37.44 106 SER A CA 1
ATOM 766 C C . SER A 1 140 ? 34.596 28.455 32.732 1.00 35.37 106 SER A C 1
ATOM 767 O O . SER A 1 140 ? 35.353 27.917 33.536 1.00 37.02 106 SER A O 1
ATOM 770 N N . ILE A 1 141 ? 33.479 29.075 33.104 1.00 33.70 107 ILE A N 1
ATOM 771 C CA . ILE A 1 141 ? 33.211 29.300 34.522 1.00 29.61 107 ILE A CA 1
ATOM 772 C C . ILE A 1 141 ? 33.081 27.982 35.320 1.00 25.38 107 ILE A C 1
ATOM 773 O O . ILE A 1 141 ? 33.561 27.900 36.449 1.00 25.82 107 ILE A O 1
ATOM 778 N N . MET A 1 142 ? 32.476 26.952 34.740 1.00 26.17 108 MET A N 1
ATOM 779 C CA . MET A 1 142 ? 32.333 25.685 35.466 1.00 23.86 108 MET A CA 1
ATOM 780 C C . MET A 1 142 ? 33.685 25.074 35.771 1.00 24.48 108 MET A C 1
ATOM 781 O O . MET A 1 142 ? 34.005 24.793 36.927 1.00 25.20 108 MET A O 1
ATOM 786 N N . LYS A 1 143 ? 34.468 24.859 34.719 1.00 27.75 109 LYS A N 1
ATOM 787 C CA . LYS A 1 143 ? 35.830 24.337 34.836 1.00 31.47 109 LYS A CA 1
ATOM 788 C C . LYS A 1 143 ? 36.646 25.124 35.850 1.00 31.06 109 LYS A C 1
ATOM 789 O O . LYS A 1 143 ? 37.280 24.560 36.746 1.00 29.94 109 LYS A O 1
ATOM 793 N N . ASP A 1 144 ? 36.620 26.442 35.696 1.00 28.85 110 ASP A N 1
ATOM 794 C CA . ASP A 1 144 ? 37.362 27.326 36.583 1.00 33.68 110 ASP A CA 1
ATOM 795 C C . ASP A 1 144 ? 36.973 27.120 38.032 1.00 31.69 110 ASP A C 1
ATOM 796 O O . ASP A 1 144 ? 37.836 26.954 38.896 1.00 31.66 110 ASP A O 1
ATOM 801 N N . PHE A 1 145 ? 35.668 27.111 38.274 1.00 25.59 111 PHE A N 1
ATOM 802 C CA . PHE A 1 145 ? 35.120 26.969 39.612 1.00 25.39 111 PHE A CA 1
ATOM 803 C C . PHE A 1 145 ? 35.601 25.698 40.313 1.00 25.72 111 PHE A C 1
ATOM 804 O O . PHE A 1 145 ? 36.043 25.745 41.459 1.00 25.19 111 PHE A O 1
ATOM 812 N N . MET A 1 146 ? 35.484 24.558 39.638 1.00 24.86 112 MET A N 1
ATOM 813 C CA . MET A 1 146 ? 35.925 23.298 40.230 1.00 28.48 112 MET A CA 1
ATOM 814 C C . MET A 1 146 ? 37.447 23.283 40.466 1.00 29.23 112 MET A C 1
ATOM 815 O O . MET A 1 146 ? 37.912 22.767 41.484 1.00 26.77 112 MET A O 1
ATOM 820 N N . GLU A 1 147 ? 38.213 23.843 39.530 1.00 27.55 113 GLU A N 1
ATOM 821 C CA . GLU A 1 147 ? 39.666 23.936 39.698 1.00 36.17 113 GLU A CA 1
ATOM 822 C C . GLU A 1 147 ? 40.023 24.664 40.992 1.00 36.32 113 GLU A C 1
ATOM 823 O O . GLU A 1 147 ? 40.820 24.172 41.799 1.00 39.41 113 GLU A O 1
ATOM 829 N N . ASP A 1 148 ? 39.435 25.840 41.185 1.00 33.52 114 ASP A N 1
ATOM 830 C CA . ASP A 1 148 ? 39.772 26.654 42.345 1.00 35.91 114 ASP A CA 1
ATOM 831 C C . ASP A 1 148 ? 39.384 25.920 43.607 1.00 35.10 114 ASP A C 1
ATOM 832 O O . ASP A 1 148 ? 40.076 26.013 44.624 1.00 34.70 114 ASP A O 1
ATOM 834 N N . PHE A 1 149 ? 38.274 25.187 43.538 1.00 31.06 115 PHE A N 1
ATOM 835 C CA . PHE A 1 149 ? 37.779 24.501 44.715 1.00 29.72 115 PHE A CA 1
ATOM 836 C C . PHE A 1 149 ? 38.750 23.378 45.117 1.00 32.48 115 PHE A C 1
ATOM 837 O O . PHE A 1 149 ? 39.280 23.385 46.230 1.00 31.62 115 PHE A O 1
ATOM 845 N N . VAL A 1 150 ? 39.001 22.434 44.209 1.00 31.14 116 VAL A N 1
ATOM 846 C CA . VAL A 1 150 ? 39.916 21.331 44.502 1.00 35.79 116 VAL A CA 1
ATOM 847 C C . VAL A 1 150 ? 41.314 21.812 44.935 1.00 36.65 116 VAL A C 1
ATOM 848 O O . VAL A 1 150 ? 41.867 21.314 45.922 1.00 37.66 116 VAL A O 1
ATOM 850 N N . TYR A 1 151 ? 41.877 22.783 44.218 1.00 33.95 117 TYR A N 1
ATOM 851 C CA . TYR A 1 151 ? 43.219 23.253 44.522 1.00 40.17 117 TYR A CA 1
ATOM 852 C C . TYR A 1 151 ? 43.287 24.067 45.814 1.00 40.22 117 TYR A C 1
ATOM 853 O O . TYR A 1 151 ? 44.091 23.761 46.701 1.00 39.19 117 TYR A O 1
ATOM 862 N N . PHE A 1 152 ? 42.448 25.101 45.912 1.00 37.62 118 PHE A N 1
ATOM 863 C CA . PHE A 1 152 ? 42.605 26.131 46.945 1.00 39.19 118 PHE A CA 1
ATOM 864 C C . PHE A 1 152 ? 41.543 26.047 48.038 1.00 39.06 118 PHE A C 1
ATOM 865 O O . PHE A 1 152 ? 41.777 26.459 49.176 1.00 39.07 118 PHE A O 1
ATOM 867 N N . GLY A 1 153 ? 40.378 25.518 47.684 1.00 37.73 119 GLY A N 1
ATOM 868 C CA . GLY A 1 153 ? 39.274 25.438 48.613 1.00 33.32 119 GLY A CA 1
ATOM 869 C C . GLY A 1 153 ? 38.475 26.713 48.527 1.00 34.49 119 GLY A C 1
ATOM 870 O O . GLY A 1 153 ? 38.623 27.485 47.582 1.00 38.44 119 GLY A O 1
ATOM 871 N N . LEU A 1 154 ? 37.629 26.927 49.525 1.00 34.49 120 LEU A N 1
ATOM 872 C CA . LEU A 1 154 ? 36.748 28.075 49.572 1.00 33.68 120 LEU A CA 1
ATOM 873 C C . LEU A 1 154 ? 37.105 28.954 50.742 1.00 33.20 120 LEU A C 1
ATOM 874 O O . LEU A 1 154 ? 37.125 28.493 51.880 1.00 33.16 120 LEU A O 1
ATOM 879 N N . GLY A 1 155 ? 37.375 30.218 50.465 1.00 36.22 121 GLY A N 1
ATOM 880 C CA . GLY A 1 155 ? 37.666 31.174 51.513 1.00 37.20 121 GLY A CA 1
ATOM 881 C C . GLY A 1 155 ? 36.546 32.186 51.523 1.00 36.95 121 GLY A C 1
ATOM 882 O O . GLY A 1 155 ? 35.721 32.197 50.618 1.00 33.32 121 GLY A O 1
ATOM 883 N N . GLU A 1 156 ? 36.519 33.044 52.534 1.00 26.30 122 GLU A N 1
ATOM 884 C CA . GLU A 1 156 ? 35.438 34.013 52.656 1.00 31.28 122 GLU A CA 1
ATOM 885 C C . GLU A 1 156 ? 35.343 34.956 51.457 1.00 30.90 122 GLU A C 1
ATOM 886 O O . GLU A 1 156 ? 34.244 35.246 50.999 1.00 31.56 122 GLU A O 1
ATOM 892 N N . GLU A 1 157 ? 36.485 35.413 50.942 1.00 28.93 123 GLU A N 1
ATOM 893 C CA . GLU A 1 157 ? 36.499 36.426 49.884 1.00 32.67 123 GLU A CA 1
ATOM 894 C C . GLU A 1 157 ? 35.946 35.950 48.546 1.00 32.78 123 GLU A C 1
ATOM 895 O O . GLU A 1 157 ? 35.120 36.633 47.942 1.00 34.21 123 GLU A O 1
ATOM 901 N N . ASP A 1 158 ? 36.401 34.791 48.077 1.00 32.59 124 ASP A N 1
ATOM 902 C CA . ASP A 1 158 ? 35.912 34.245 46.814 1.00 33.35 124 ASP A CA 1
ATOM 903 C C . ASP A 1 158 ? 34.465 33.808 46.919 1.00 28.85 124 ASP A C 1
ATOM 904 O O . ASP A 1 158 ? 33.692 33.968 45.975 1.00 27.00 124 ASP A O 1
ATOM 909 N N . SER A 1 159 ? 34.087 33.279 48.073 1.00 27.15 125 SER A N 1
ATOM 910 C CA . SER A 1 159 ? 32.749 32.727 48.218 1.00 30.57 125 SER A CA 1
ATOM 911 C C . SER A 1 159 ? 31.715 33.856 48.184 1.00 32.34 125 SER A C 1
ATOM 912 O O . SER A 1 159 ? 30.602 33.686 47.691 1.00 33.80 125 SER A O 1
ATOM 915 N N . LEU A 1 160 ? 32.113 35.020 48.683 1.00 34.10 126 LEU A N 1
ATOM 916 C CA . LEU A 1 160 ? 31.302 36.232 48.638 1.00 32.94 126 LEU A CA 1
ATOM 917 C C . LEU A 1 160 ? 31.338 36.874 47.255 1.00 29.49 126 LEU A C 1
ATOM 918 O O . LEU A 1 160 ? 30.310 37.226 46.681 1.00 27.91 126 LEU A O 1
ATOM 923 N N . SER A 1 161 ? 32.548 37.012 46.724 1.00 30.94 127 SER A N 1
ATOM 924 C CA . SER A 1 161 ? 32.780 37.749 45.486 1.00 29.62 127 SER A CA 1
ATOM 925 C C . SER A 1 161 ? 32.116 37.131 44.267 1.00 28.62 127 SER A C 1
ATOM 926 O O . SER A 1 161 ? 31.489 37.849 43.485 1.00 30.64 127 SER A O 1
ATOM 929 N N . LEU A 1 162 ? 32.261 35.817 44.089 1.00 23.95 128 LEU A N 1
ATOM 930 C CA . LEU A 1 162 ? 31.758 35.191 42.873 1.00 23.92 128 LEU A CA 1
ATOM 931 C C . LEU A 1 162 ? 30.255 35.412 42.608 1.00 24.23 128 LEU A C 1
ATOM 932 O O . LEU A 1 162 ? 29.897 35.816 41.507 1.00 26.88 128 LEU A O 1
ATOM 937 N N . PRO A 1 163 ? 29.362 35.131 43.582 1.00 22.15 129 PRO A N 1
ATOM 938 C CA . PRO A 1 163 ? 27.973 35.347 43.153 1.00 21.10 129 PRO A CA 1
ATOM 939 C C . PRO A 1 163 ? 27.613 36.825 42.882 1.00 20.24 129 PRO A C 1
ATOM 940 O O . PRO A 1 163 ? 26.743 37.074 42.043 1.00 18.32 129 PRO A O 1
ATOM 944 N N . LEU A 1 164 ? 28.268 37.766 43.558 1.00 21.42 130 LEU A N 1
ATOM 945 C CA . LEU A 1 164 ? 28.063 39.199 43.285 1.00 26.38 130 LEU A CA 1
ATOM 946 C C . LEU A 1 164 ? 28.584 39.555 41.900 1.00 27.91 130 LEU A C 1
ATOM 947 O O . LEU A 1 164 ? 27.967 40.318 41.155 1.00 28.22 130 LEU A O 1
ATOM 952 N N . ASN A 1 165 ? 29.745 38.995 41.583 1.00 26.62 131 ASN A N 1
ATOM 953 C CA . ASN A 1 165 ? 30.403 39.226 40.313 1.00 27.09 131 ASN A CA 1
ATOM 954 C C . ASN A 1 165 ? 29.662 38.543 39.169 1.00 25.87 131 ASN A C 1
ATOM 955 O O . ASN A 1 165 ? 29.630 39.054 38.053 1.00 26.07 131 ASN A O 1
ATOM 960 N N . ILE A 1 166 ? 29.064 37.383 39.433 1.00 23.32 132 ILE A N 1
ATOM 961 C CA . ILE A 1 166 ? 28.181 36.790 38.436 1.00 23.96 132 ILE A CA 1
ATOM 962 C C . ILE A 1 166 ? 27.002 37.742 38.170 1.00 23.97 132 ILE A C 1
ATOM 963 O O . ILE A 1 166 ? 26.588 37.933 37.020 1.00 26.65 132 ILE A O 1
ATOM 968 N N . ALA A 1 167 ? 26.481 38.363 39.224 1.00 22.06 133 ALA A N 1
ATOM 969 C CA . ALA A 1 167 ? 25.307 39.224 39.077 1.00 25.46 133 ALA A CA 1
ATOM 970 C C . ALA A 1 167 ? 25.655 40.486 38.297 1.00 25.96 133 ALA A C 1
ATOM 971 O O . ALA A 1 167 ? 24.888 40.930 37.444 1.00 26.41 133 ALA A O 1
ATOM 973 N N . TYR A 1 168 ? 26.810 41.065 38.606 1.00 28.84 134 TYR A N 1
ATOM 974 C CA . TYR A 1 168 ? 27.294 42.264 37.918 1.00 31.97 134 TYR A CA 1
ATOM 975 C C . TYR A 1 168 ? 27.492 41.996 36.421 1.00 32.56 134 TYR A C 1
ATOM 976 O O . TYR A 1 168 ? 27.186 42.838 35.587 1.00 32.63 134 TYR A O 1
ATOM 985 N N . ASN A 1 169 ? 27.990 40.814 36.084 1.00 32.89 135 ASN A N 1
ATOM 986 C CA . ASN A 1 169 ? 28.345 40.523 34.696 1.00 32.47 135 ASN A CA 1
ATOM 987 C C . ASN A 1 169 ? 27.252 39.875 33.830 1.00 32.11 135 ASN A C 1
ATOM 988 O O . ASN A 1 169 ? 27.302 39.962 32.601 1.00 34.33 135 ASN A O 1
ATOM 993 N N . LEU A 1 170 ? 26.252 39.266 34.453 1.00 27.86 136 LEU A N 1
ATOM 994 C CA . LEU A 1 170 ? 25.226 38.556 33.687 1.00 29.25 136 LEU A CA 1
ATOM 995 C C . LEU A 1 170 ? 23.822 39.044 33.986 1.00 28.21 136 LEU A C 1
ATOM 996 O O . LEU A 1 170 ? 22.898 38.794 33.213 1.00 31.33 136 LEU A O 1
ATOM 1001 N N . TYR A 1 171 ? 23.649 39.705 35.123 1.00 24.45 137 TYR A N 1
ATOM 1002 C CA . TYR A 1 171 ? 22.343 40.217 35.513 1.00 29.76 137 TYR A CA 1
ATOM 1003 C C . TYR A 1 171 ? 22.523 41.659 35.946 1.00 31.17 137 TYR A C 1
ATOM 1004 O O . TYR A 1 171 ? 23.155 42.446 35.239 1.00 31.55 137 TYR A O 1
ATOM 1013 N N . SER A 1 172 ? 21.989 41.999 37.113 1.00 29.20 138 SER A N 1
ATOM 1014 C CA . SER A 1 172 ? 22.399 43.214 37.814 1.00 28.96 138 SER A CA 1
ATOM 1015 C C . SER A 1 172 ? 22.488 42.906 39.296 1.00 27.70 138 SER A C 1
ATOM 1016 O O . SER A 1 172 ? 21.870 41.951 39.772 1.00 27.58 138 SER A O 1
ATOM 1019 N N . ILE A 1 173 ? 23.233 43.722 40.030 1.00 27.86 139 ILE A N 1
ATOM 1020 C CA . ILE A 1 173 ? 23.397 43.508 41.461 1.00 29.81 139 ILE A CA 1
ATOM 1021 C C . ILE A 1 173 ? 22.091 43.744 42.189 1.00 32.54 139 ILE A C 1
ATOM 1022 O O . ILE A 1 173 ? 21.747 43.023 43.127 1.00 31.78 139 ILE A O 1
ATOM 1027 N N . ASP A 1 174 ? 21.334 44.734 41.736 1.00 36.58 140 ASP A N 1
ATOM 1028 C CA . ASP A 1 174 ? 20.041 45.001 42.348 1.00 38.95 140 ASP A CA 1
ATOM 1029 C C . ASP A 1 174 ? 19.044 43.881 42.081 1.00 34.79 140 ASP A C 1
ATOM 1030 O O . ASP A 1 174 ? 18.213 43.586 42.926 1.00 35.60 140 ASP A O 1
ATOM 1035 N N . GLN A 1 175 ? 19.124 43.257 40.910 1.00 28.12 141 GLN A N 1
ATOM 1036 C CA . GLN A 1 175 ? 18.258 42.123 40.616 1.00 30.87 141 GLN A CA 1
ATOM 1037 C C . GLN A 1 175 ? 18.542 40.967 41.584 1.00 27.48 141 GLN A C 1
ATOM 1038 O O . GLN A 1 175 ? 17.613 40.328 42.088 1.00 28.13 141 GLN A O 1
ATOM 1044 N N . LEU A 1 176 ? 19.827 40.723 41.842 1.00 23.81 142 LEU A N 1
ATOM 1045 C CA . LEU A 1 176 ? 20.250 39.695 42.796 1.00 24.39 142 LEU A CA 1
ATOM 1046 C C . LEU A 1 176 ? 19.844 40.021 44.232 1.00 26.40 142 LEU A C 1
ATOM 1047 O O . LEU A 1 176 ? 19.395 39.144 44.969 1.00 28.73 142 LEU A O 1
ATOM 1052 N N . ILE A 1 177 ? 20.018 41.274 44.644 1.00 28.74 143 ILE A N 1
ATOM 1053 C CA . ILE A 1 177 ? 19.718 41.632 46.025 1.00 25.90 143 ILE A CA 1
ATOM 1054 C C . ILE A 1 177 ? 18.215 41.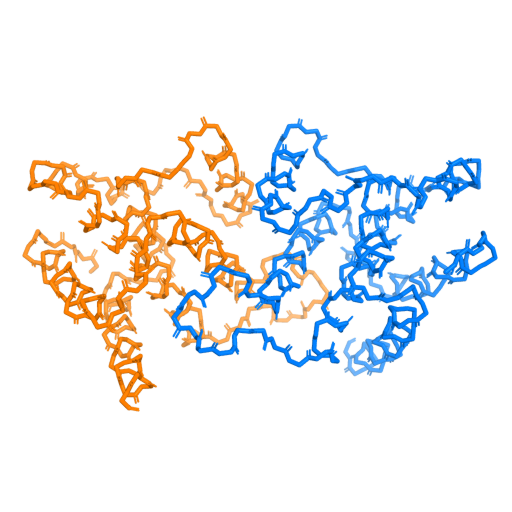469 46.289 1.00 25.34 143 ILE A C 1
ATOM 1055 O O . ILE A 1 177 ? 17.819 40.954 47.332 1.00 27.79 143 ILE A O 1
ATOM 1060 N N . ASP A 1 178 ? 17.388 41.879 45.331 1.00 24.09 144 ASP A N 1
ATOM 1061 C CA . ASP A 1 178 ? 15.939 41.722 45.449 1.00 25.39 144 ASP A CA 1
ATOM 1062 C C . ASP A 1 178 ? 15.526 40.252 45.492 1.00 29.03 144 ASP A C 1
ATOM 1063 O O . ASP A 1 178 ? 14.629 39.878 46.257 1.00 33.61 144 ASP A O 1
ATOM 1065 N N . ALA A 1 179 ? 16.161 39.427 44.655 1.00 25.47 145 ALA A N 1
ATOM 1066 C CA . ALA A 1 179 ? 15.889 37.992 44.661 1.00 22.82 145 ALA A CA 1
ATOM 1067 C C . ALA A 1 179 ? 16.297 37.407 45.995 1.00 21.13 145 ALA A C 1
ATOM 1068 O O . ALA A 1 179 ? 15.577 36.600 46.561 1.00 22.83 145 ALA A O 1
ATOM 1070 N N . TYR A 1 180 ? 17.466 37.812 46.486 1.00 20.75 146 TYR A N 1
ATOM 1071 C CA . TYR A 1 180 ? 17.986 37.300 47.744 1.00 20.80 146 TYR A CA 1
ATOM 1072 C C . TYR A 1 180 ? 17.112 37.668 48.960 1.00 25.65 146 TYR A C 1
ATOM 1073 O O . TYR A 1 180 ? 16.878 36.826 49.833 1.00 26.56 146 TYR A O 1
ATOM 1082 N N . LYS A 1 181 ? 16.643 38.914 49.036 1.00 25.91 147 LYS A N 1
ATOM 1083 C CA . LYS A 1 181 ? 15.845 39.351 50.193 1.00 29.74 147 LYS A CA 1
ATOM 1084 C C . LYS A 1 181 ? 14.513 38.614 50.269 1.00 29.22 147 LYS A C 1
ATOM 1085 O O . LYS A 1 181 ? 14.075 38.217 51.352 1.00 25.81 147 LYS A O 1
ATOM 1091 N N . LYS A 1 182 ? 13.877 38.444 49.113 1.00 28.83 148 LYS A N 1
ATOM 1092 C CA . LYS A 1 182 ? 12.625 37.698 49.009 1.00 31.50 148 LYS A CA 1
ATOM 1093 C C . LYS A 1 182 ? 12.824 36.225 49.367 1.00 30.82 148 LYS A C 1
ATOM 1094 O O . LYS A 1 182 ? 11.964 35.613 49.984 1.00 27.78 148 LYS A O 1
ATOM 1097 N N . LYS A 1 183 ? 13.970 35.655 48.998 1.00 33.74 149 LYS A N 1
ATOM 1098 C CA . LYS A 1 183 ? 14.210 34.235 49.270 1.00 30.06 149 LYS A CA 1
ATOM 1099 C C . LYS A 1 183 ? 14.420 33.989 50.765 1.00 27.76 149 LYS A C 1
ATOM 1100 O O . LYS A 1 183 ? 13.982 32.982 51.304 1.00 28.15 149 LYS A O 1
ATOM 1104 N N . MET A 1 184 ? 15.098 34.904 51.444 1.00 24.41 150 MET A N 1
ATOM 1105 C CA . MET A 1 184 ? 15.407 34.660 52.843 1.00 26.53 150 MET A CA 1
ATOM 1106 C C . MET A 1 184 ? 14.159 34.830 53.705 1.00 27.65 150 MET A C 1
ATOM 1107 O O . MET A 1 184 ? 14.049 34.194 54.743 1.00 26.40 150 MET A O 1
ATOM 1112 N N . LYS A 1 185 ? 13.242 35.700 53.280 1.00 31.18 151 LYS A N 1
ATOM 1113 C CA . LYS A 1 185 ? 11.976 35.896 53.985 1.00 33.83 151 LYS A CA 1
ATOM 1114 C C . LYS A 1 185 ? 11.225 34.599 53.894 1.00 35.84 151 LYS A C 1
ATOM 1115 O O . LYS A 1 185 ? 10.671 34.117 54.872 1.00 38.75 151 LYS A O 1
ATOM 1117 N N . ARG A 1 186 ? 11.243 34.028 52.696 1.00 36.79 152 ARG A N 1
ATOM 1118 C CA . ARG A 1 186 ? 10.644 32.739 52.460 1.00 38.77 152 ARG A CA 1
ATOM 1119 C C . ARG A 1 186 ? 11.325 31.672 53.328 1.00 36.86 152 ARG A C 1
ATOM 1120 O O . ARG A 1 186 ? 10.650 30.895 53.994 1.00 36.04 152 ARG A O 1
ATOM 1128 N N . ASN A 1 187 ? 12.656 31.641 53.328 1.00 32.81 153 ASN A N 1
ATOM 1129 C CA . ASN A 1 187 ? 13.373 30.664 54.142 1.00 30.00 153 ASN A CA 1
ATOM 1130 C C . ASN A 1 187 ? 12.981 30.755 55.629 1.00 29.13 153 ASN A C 1
ATOM 1131 O O . ASN A 1 187 ? 12.786 29.736 56.300 1.00 27.55 153 ASN A O 1
ATOM 1136 N N . HIS A 1 188 ? 12.864 31.980 56.136 1.00 30.62 154 HIS A N 1
ATOM 1137 C CA . HIS A 1 188 ? 12.425 32.207 57.518 1.00 36.27 154 HIS A CA 1
ATOM 1138 C C . HIS A 1 188 ? 11.047 31.603 57.779 1.00 41.63 154 HIS A C 1
ATOM 1139 O O . HIS A 1 188 ? 10.833 30.923 58.781 1.00 41.94 154 HIS A O 1
ATOM 1146 N N . GLU A 1 189 ? 10.115 31.870 56.867 1.00 44.57 155 GLU A N 1
ATOM 1147 C CA . GLU A 1 189 ? 8.745 31.376 56.983 1.00 47.40 155 GLU A CA 1
ATOM 1148 C C . GLU A 1 189 ? 8.714 29.851 56.967 1.00 48.49 155 GLU A C 1
ATOM 1149 O O . GLU A 1 189 ? 7.857 29.230 57.588 1.00 50.48 155 GLU A O 1
ATOM 1155 N N . ARG A 1 190 ? 9.664 29.254 56.259 1.00 47.35 156 ARG A N 1
ATOM 1156 C CA . ARG A 1 190 ? 9.763 27.805 56.185 1.00 46.28 156 ARG A CA 1
ATOM 1157 C C . ARG A 1 190 ? 10.367 27.232 57.472 1.00 49.24 156 ARG A C 1
ATOM 1158 O O . ARG A 1 190 ? 10.009 26.142 57.897 1.00 50.96 156 ARG A O 1
ATOM 1166 N N . GLN A 1 191 ? 11.274 27.968 58.104 1.00 52.74 157 GLN A N 1
ATOM 1167 C CA . GLN A 1 191 ? 11.911 27.475 59.326 1.00 55.73 157 GLN A CA 1
ATOM 1168 C C . GLN A 1 191 ? 10.960 27.566 60.514 1.00 58.18 157 GLN A C 1
ATOM 1169 O O . GLN A 1 191 ? 11.086 26.818 61.478 1.00 58.76 157 GLN A O 1
ATOM 1171 N N . ASP A 1 192 ? 10.014 28.494 60.444 1.00 58.06 158 ASP A N 1
ATOM 1172 C CA . ASP A 1 192 ? 9.010 28.620 61.488 1.00 58.25 158 ASP A CA 1
ATOM 1173 C C . ASP A 1 192 ? 8.171 27.352 61.524 1.00 61.69 158 ASP A C 1
ATOM 1174 O O . ASP A 1 192 ? 7.852 26.842 62.594 1.00 63.23 158 ASP A O 1
ATOM 1179 N N . GLY A 1 193 ? 7.836 26.838 60.344 1.00 64.12 159 GLY A N 1
ATOM 1180 C CA . GLY A 1 193 ? 7.089 25.598 60.228 1.00 68.35 159 GLY A CA 1
ATOM 1181 C C . GLY A 1 193 ? 7.810 24.397 60.815 1.00 71.93 159 GLY A C 1
ATOM 1182 O O . GLY A 1 193 ? 7.174 23.434 61.252 1.00 73.63 159 GLY A O 1
ATOM 1183 N N . THR A 1 194 ? 9.140 24.454 60.827 1.00 73.71 160 THR A N 1
ATOM 1184 C CA . THR A 1 194 ? 9.959 23.364 61.351 1.00 75.45 160 THR A CA 1
ATOM 1185 C C . THR A 1 194 ? 11.374 23.832 61.680 1.00 76.49 160 THR A C 1
ATOM 1186 O O . THR A 1 194 ? 11.682 24.165 62.826 1.00 77.94 160 THR A O 1
ATOM 1188 N N . ASN B 1 37 ? 21.613 -7.895 41.185 1.00 61.40 3 ASN B N 1
ATOM 1189 C CA . ASN B 1 37 ? 22.498 -6.739 41.143 1.00 57.99 3 ASN B CA 1
ATOM 1190 C C . ASN B 1 37 ? 23.772 -7.030 40.354 1.00 58.03 3 ASN B C 1
ATOM 1191 O O . ASN B 1 37 ? 24.868 -6.625 40.749 1.00 56.84 3 ASN B O 1
ATOM 1196 N N . THR B 1 38 ? 23.627 -7.739 39.240 1.00 59.16 4 THR B N 1
ATOM 1197 C CA . THR B 1 38 ? 24.765 -8.030 38.375 1.00 58.20 4 THR B CA 1
ATOM 1198 C C . THR B 1 38 ? 24.656 -7.303 37.036 1.00 53.72 4 THR B C 1
ATOM 1199 O O . THR B 1 38 ? 23.566 -6.916 36.605 1.00 53.13 4 THR B O 1
ATOM 1203 N N . LEU B 1 39 ? 25.797 -7.118 36.385 1.00 49.94 5 LEU B N 1
ATOM 1204 C CA . LEU B 1 39 ? 25.815 -6.527 35.061 1.00 46.88 5 LEU B CA 1
ATOM 1205 C C . LEU B 1 39 ? 26.664 -7.359 34.113 1.00 48.71 5 LEU B C 1
ATOM 1206 O O . LEU B 1 39 ? 27.856 -7.557 34.352 1.00 48.83 5 LEU B O 1
ATOM 1211 N N . THR B 1 40 ? 26.039 -7.848 33.045 1.00 49.46 6 THR B N 1
ATOM 1212 C CA . THR B 1 40 ? 26.745 -8.563 31.989 1.00 47.40 6 THR B CA 1
ATOM 1213 C C . THR B 1 40 ? 27.141 -7.625 30.862 1.00 44.35 6 THR B C 1
ATOM 1214 O O . THR B 1 40 ? 26.624 -6.504 30.764 1.00 41.65 6 THR B O 1
ATOM 1218 N N . ILE B 1 41 ? 28.051 -8.101 30.009 1.00 42.06 7 ILE B N 1
ATOM 1219 C CA . ILE B 1 41 ? 28.501 -7.358 28.837 1.00 38.01 7 ILE B CA 1
ATOM 1220 C C . ILE B 1 41 ? 27.353 -7.215 27.846 1.00 36.01 7 ILE B C 1
ATOM 1221 O O . ILE B 1 41 ? 27.260 -6.222 27.120 1.00 33.45 7 ILE B O 1
ATOM 1226 N N . ASP B 1 42 ? 26.461 -8.196 27.836 1.00 36.38 8 ASP B N 1
ATOM 1227 C CA . ASP B 1 42 ? 25.296 -8.126 26.969 1.00 40.75 8 ASP B CA 1
ATOM 1228 C C . ASP B 1 42 ? 24.422 -6.956 27.380 1.00 39.24 8 ASP B C 1
ATOM 1229 O O . ASP B 1 42 ? 24.019 -6.170 26.537 1.00 39.49 8 ASP B O 1
ATOM 1234 N N . GLN B 1 43 ? 24.153 -6.844 28.677 1.00 38.90 9 GLN B N 1
ATOM 1235 C CA . GLN B 1 43 ? 23.385 -5.724 29.220 1.00 40.11 9 GLN B CA 1
ATOM 1236 C C . GLN B 1 43 ? 24.007 -4.377 28.879 1.00 37.19 9 GLN B C 1
ATOM 1237 O O . GLN B 1 43 ? 23.337 -3.498 28.337 1.00 37.42 9 GLN B O 1
ATOM 1243 N N . LEU B 1 44 ? 25.286 -4.224 29.205 1.00 35.68 10 LEU B N 1
ATOM 1244 C CA . LEU B 1 44 ? 26.019 -2.987 28.950 1.00 34.28 10 LEU B CA 1
ATOM 1245 C C . LEU B 1 44 ? 25.966 -2.602 27.473 1.00 33.42 10 LEU B C 1
ATOM 1246 O O . LEU B 1 44 ? 25.769 -1.435 27.139 1.00 32.49 10 LEU B O 1
ATOM 1251 N N . GLN B 1 45 ? 26.117 -3.593 26.599 1.00 30.94 11 GLN B N 1
ATOM 1252 C CA . GLN B 1 45 ? 26.036 -3.383 25.158 1.00 36.29 11 GLN B CA 1
ATOM 1253 C C . GLN B 1 45 ? 24.630 -2.955 24.725 1.00 37.05 11 GLN B C 1
ATOM 1254 O O . GLN B 1 45 ? 24.470 -2.175 23.782 1.00 36.98 11 GLN B O 1
ATOM 1260 N N . GLU B 1 46 ? 23.609 -3.449 25.417 1.00 36.99 12 GLU B N 1
ATOM 1261 C CA . GLU B 1 46 ? 22.246 -2.998 25.143 1.00 39.34 12 GLU B CA 1
ATOM 1262 C C . GLU B 1 46 ? 22.048 -1.528 25.546 1.00 38.77 12 GLU B C 1
ATOM 1263 O O . GLU B 1 46 ? 21.402 -0.753 24.831 1.00 38.09 12 GLU B O 1
ATOM 1266 N N . LEU B 1 47 ? 22.607 -1.141 26.686 1.00 36.61 13 LEU B N 1
ATOM 1267 C CA . LEU B 1 47 ? 22.498 0.243 27.128 1.00 34.00 13 LEU B CA 1
ATOM 1268 C C . LEU B 1 47 ? 23.169 1.175 26.119 1.00 33.53 13 LEU B C 1
ATOM 1269 O O . LEU B 1 47 ? 22.647 2.251 25.818 1.00 30.19 13 LEU B O 1
ATOM 1274 N N . LEU B 1 48 ? 24.311 0.754 25.579 1.00 31.86 14 LEU B N 1
ATOM 1275 C CA . LEU B 1 48 ? 25.061 1.599 24.644 1.00 32.67 14 LEU B CA 1
ATOM 1276 C C . LEU B 1 48 ? 24.293 1.823 23.346 1.00 38.12 14 LEU B C 1
ATOM 1277 O O . LEU B 1 48 ? 24.351 2.914 22.762 1.00 29.95 14 LEU B O 1
ATOM 1282 N N . GLN B 1 49 ? 23.574 0.792 22.899 1.00 31.00 15 GLN B N 1
ATOM 1283 C CA . GLN B 1 49 ? 22.782 0.889 21.675 1.00 31.55 15 GLN B CA 1
ATOM 1284 C C . GLN B 1 49 ? 21.549 1.774 21.896 1.00 35.28 15 GLN B C 1
ATOM 1285 O O . GLN B 1 49 ? 21.181 2.580 21.032 1.00 34.74 15 GLN B O 1
ATOM 1287 N N . ILE B 1 50 ? 20.915 1.627 23.053 1.00 35.38 16 ILE B N 1
ATOM 1288 C CA . ILE B 1 50 ? 19.817 2.515 23.429 1.00 31.73 16 ILE B CA 1
ATOM 1289 C C . ILE B 1 50 ? 20.280 3.972 23.394 1.00 32.96 16 ILE B C 1
ATOM 1290 O O . ILE B 1 50 ? 19.602 4.832 22.839 1.00 31.13 16 ILE B O 1
ATOM 1295 N N . GLN B 1 51 ? 21.456 4.239 23.958 1.00 33.21 17 GLN B N 1
ATOM 1296 C CA . GLN B 1 51 ? 21.973 5.608 24.020 1.00 30.47 17 GLN B CA 1
ATOM 1297 C C . GLN B 1 51 ? 22.259 6.179 22.631 1.00 31.23 17 GLN B C 1
ATOM 1298 O O . GLN B 1 51 ? 21.953 7.347 22.353 1.00 29.88 17 GLN B O 1
ATOM 1304 N N . LYS B 1 52 ? 22.855 5.360 21.767 1.00 30.86 18 LYS B N 1
ATOM 1305 C CA . LYS B 1 52 ? 23.194 5.804 20.425 1.00 31.04 18 LYS B CA 1
ATOM 1306 C C . LYS B 1 52 ? 21.932 6.113 19.616 1.00 34.06 18 LYS B C 1
ATOM 1307 O O . LYS B 1 52 ? 21.876 7.141 18.929 1.00 32.58 18 LYS B O 1
ATOM 1309 N N . GLU B 1 53 ? 20.923 5.242 19.702 1.00 33.34 19 GLU B N 1
ATOM 1310 C CA . GLU B 1 53 ? 19.644 5.488 19.029 1.00 34.53 19 GLU B CA 1
ATOM 1311 C C . GLU B 1 53 ? 19.050 6.872 19.375 1.00 34.88 19 GLU B C 1
ATOM 1312 O O . GLU B 1 53 ? 18.451 7.523 18.519 1.00 32.66 19 GLU B O 1
ATOM 1314 N N . PHE B 1 54 ? 19.227 7.334 20.610 1.00 34.26 20 PHE B N 1
ATOM 1315 C CA . PHE B 1 54 ? 18.758 8.681 20.961 1.00 33.29 20 PHE B CA 1
ATOM 1316 C C . PHE B 1 54 ? 19.698 9.770 20.451 1.00 32.12 20 PHE B C 1
ATOM 1317 O O . PHE B 1 54 ? 19.253 10.776 19.886 1.00 30.89 20 PHE B O 1
ATOM 1325 N N . ASP B 1 55 ? 20.995 9.577 20.667 1.00 32.39 21 ASP B N 1
ATOM 1326 C CA . ASP B 1 55 ? 21.966 10.605 20.331 1.00 34.95 21 ASP B CA 1
ATOM 1327 C C . ASP B 1 55 ? 22.031 10.876 18.826 1.00 32.95 21 ASP B C 1
ATOM 1328 O O . ASP B 1 55 ? 22.350 11.988 18.410 1.00 31.84 21 ASP B O 1
ATOM 1333 N N . ASP B 1 56 ? 21.712 9.876 18.011 1.00 33.42 22 ASP B N 1
ATOM 1334 C CA . ASP B 1 56 ? 21.715 10.064 16.556 1.00 37.35 22 ASP B CA 1
ATOM 1335 C C . ASP B 1 56 ? 20.651 11.079 16.103 1.00 39.00 22 ASP B C 1
ATOM 1336 O O . ASP B 1 56 ? 20.717 11.605 14.992 1.00 39.64 22 ASP B O 1
ATOM 1341 N N . ARG B 1 57 ? 19.690 11.357 16.982 1.00 40.69 23 ARG B N 1
ATOM 1342 C CA . ARG B 1 57 ? 18.646 12.346 16.734 1.00 41.42 23 ARG B CA 1
ATOM 1343 C C . ARG B 1 57 ? 19.086 13.768 17.108 1.00 41.46 23 ARG B C 1
ATOM 1344 O O . ARG B 1 57 ? 18.367 14.738 16.854 1.00 39.82 23 ARG B O 1
ATOM 1352 N N . ILE B 1 58 ? 20.261 13.878 17.721 1.00 39.04 24 ILE B N 1
ATOM 1353 C CA . ILE B 1 58 ? 20.798 15.165 18.135 1.00 36.00 24 ILE B CA 1
ATOM 1354 C C . ILE B 1 58 ? 21.972 15.547 17.241 1.00 36.44 24 ILE B C 1
ATOM 1355 O O . ILE B 1 58 ? 23.098 15.126 17.491 1.00 38.05 24 ILE B O 1
ATOM 1360 N N . PRO B 1 59 ? 21.720 16.351 16.196 1.00 36.15 25 PRO B N 1
ATOM 1361 C CA . PRO B 1 59 ? 22.779 16.664 15.228 1.00 35.78 25 PRO B CA 1
ATOM 1362 C C . PRO B 1 59 ? 23.915 17.530 15.802 1.00 36.07 25 PRO B C 1
ATOM 1363 O O . PRO B 1 59 ? 25.028 17.514 15.271 1.00 37.41 25 PRO B O 1
ATOM 1367 N N . THR B 1 60 ? 23.646 18.250 16.885 1.00 36.00 26 THR B N 1
ATOM 1368 C CA . THR B 1 60 ? 24.648 19.120 17.501 1.00 34.87 26 THR B CA 1
ATOM 1369 C C . THR B 1 60 ? 25.502 18.382 18.529 1.00 35.61 26 THR B C 1
ATOM 1370 O O . THR B 1 60 ? 26.293 18.994 19.250 1.00 35.60 26 THR B O 1
ATOM 1374 N N . LEU B 1 61 ? 25.335 17.067 18.590 1.00 35.03 27 LEU B N 1
ATOM 1375 C CA . LEU B 1 61 ? 26.054 16.232 19.543 1.00 33.04 27 LEU B CA 1
ATOM 1376 C C . LEU B 1 61 ? 27.546 16.489 19.459 1.00 31.07 27 LEU B C 1
ATOM 1377 O O . LEU B 1 61 ? 28.133 16.409 18.390 1.00 30.92 27 LEU B O 1
ATOM 1382 N N . ASN B 1 62 ? 28.155 16.819 20.588 1.00 31.33 28 ASN B N 1
ATOM 1383 C CA . ASN B 1 62 ? 29.600 16.979 20.625 1.00 32.85 28 ASN B CA 1
ATOM 1384 C C . ASN B 1 62 ? 30.120 16.587 21.990 1.00 36.62 28 ASN B C 1
ATOM 1385 O O . ASN B 1 62 ? 29.415 16.694 22.996 1.00 35.86 28 ASN B O 1
ATOM 1390 N N . LEU B 1 63 ? 31.363 16.124 22.016 1.00 29.29 29 LEU B N 1
ATOM 1391 C CA . LEU B 1 63 ? 31.943 15.584 23.230 1.00 30.77 29 LEU B CA 1
ATOM 1392 C C . LEU B 1 63 ? 32.071 16.633 24.333 1.00 29.51 29 LEU B C 1
ATOM 1393 O O . LEU B 1 63 ? 31.787 16.336 25.500 1.00 28.74 29 LEU B O 1
ATOM 1398 N N . ARG B 1 64 ? 32.484 17.848 23.969 1.00 25.68 30 ARG B N 1
ATOM 1399 C CA . ARG B 1 64 ? 32.719 18.908 24.959 1.00 25.70 30 ARG B CA 1
ATOM 1400 C C . ARG B 1 64 ? 31.478 19.190 25.813 1.00 21.19 30 ARG B C 1
ATOM 1401 O O . ARG B 1 64 ? 31.535 19.209 27.047 1.00 16.78 30 ARG B O 1
ATOM 1409 N N . ASP B 1 65 ? 30.353 19.401 25.140 1.00 19.33 31 ASP B N 1
ATOM 1410 C CA . ASP B 1 65 ? 29.102 19.651 25.826 1.00 19.44 31 ASP B CA 1
ATOM 1411 C C . ASP B 1 65 ? 28.632 18.459 26.653 1.00 20.11 31 ASP B C 1
ATOM 1412 O O . ASP B 1 65 ? 28.077 18.654 27.732 1.00 20.80 31 ASP B O 1
ATOM 1417 N N . SER B 1 66 ? 28.853 17.235 26.156 1.00 19.62 32 SER B N 1
ATOM 1418 C CA . SER B 1 66 ? 28.402 16.024 26.851 1.00 16.99 32 SER B CA 1
ATOM 1419 C C . SER B 1 66 ? 29.143 15.861 28.164 1.00 16.44 32 SER B C 1
ATOM 1420 O O . SER B 1 66 ? 28.555 15.470 29.165 1.00 18.87 32 SER B O 1
ATOM 1423 N N . LYS B 1 67 ? 30.441 16.160 28.146 1.00 16.03 33 LYS B N 1
ATOM 1424 C CA . LYS B 1 67 ? 31.263 16.130 29.353 1.00 18.09 33 LYS B CA 1
ATOM 1425 C C . LYS B 1 67 ? 30.814 17.148 30.417 1.00 17.38 33 LYS B C 1
ATOM 1426 O O . LYS B 1 67 ? 30.690 16.799 31.606 1.00 19.12 33 LYS B O 1
ATOM 1432 N N . ILE B 1 68 ? 30.561 18.385 29.994 1.00 14.19 34 ILE B N 1
ATOM 1433 C CA . ILE B 1 68 ? 29.951 19.391 30.868 1.00 15.61 34 ILE B CA 1
ATOM 1434 C C . ILE B 1 68 ? 28.598 18.884 31.393 1.00 15.32 34 ILE B C 1
ATOM 1435 O O . ILE B 1 68 ? 28.301 18.964 32.580 1.00 17.28 34 ILE B O 1
ATOM 1440 N N . ALA B 1 69 ? 27.778 18.372 30.491 1.00 16.35 35 ALA B N 1
ATOM 1441 C CA . ALA B 1 69 ? 26.469 17.830 30.857 1.00 19.55 35 ALA B CA 1
ATOM 1442 C C . ALA B 1 69 ? 26.576 16.720 31.901 1.00 17.77 35 ALA B C 1
ATOM 1443 O O . ALA B 1 69 ? 25.768 16.641 32.828 1.00 16.41 35 ALA B O 1
ATOM 1445 N N . TYR B 1 70 ? 27.577 15.870 31.736 1.00 18.54 36 TYR B N 1
ATOM 1446 C CA . TYR B 1 70 ? 27.824 14.776 32.661 1.00 19.00 36 TYR B CA 1
ATOM 1447 C C . TYR B 1 70 ? 28.109 15.294 34.072 1.00 18.95 36 TYR B C 1
ATOM 1448 O O . TYR B 1 70 ? 27.559 14.785 35.059 1.00 17.74 36 TYR B O 1
ATOM 1457 N N . VAL B 1 71 ? 28.948 16.320 34.176 1.00 18.54 37 VAL B N 1
ATOM 1458 C CA . VAL B 1 71 ? 29.253 16.898 35.488 1.00 16.51 37 VAL B CA 1
ATOM 1459 C C . VAL B 1 71 ? 28.005 17.485 36.135 1.00 16.65 37 VAL B C 1
ATOM 1460 O O . VAL B 1 71 ? 27.752 17.300 37.334 1.00 19.21 37 VAL B O 1
ATOM 1464 N N . VAL B 1 72 ? 27.210 18.189 35.343 1.00 14.25 38 VAL B N 1
ATOM 1465 C CA . VAL B 1 72 ? 25.983 18.785 35.874 1.00 16.35 38 VAL B CA 1
ATOM 1466 C C . VAL B 1 72 ? 24.965 17.760 36.413 1.00 11.87 38 VAL B C 1
ATOM 1467 O O . VAL B 1 72 ? 24.367 17.981 37.468 1.00 16.60 38 VAL B O 1
ATOM 1471 N N . GLU B 1 73 ? 24.788 16.633 35.720 1.00 14.85 39 GLU B N 1
ATOM 1472 C CA . GLU B 1 73 ? 23.865 15.595 36.179 1.00 11.25 39 GLU B CA 1
ATOM 1473 C C . GLU B 1 73 ? 24.403 14.938 37.432 1.00 15.85 39 GLU B C 1
ATOM 1474 O O . GLU B 1 73 ? 23.630 14.467 38.279 1.00 13.82 39 GLU B O 1
ATOM 1480 N N . PHE B 1 74 ? 25.730 14.869 37.537 1.00 12.92 40 PHE B N 1
ATOM 1481 C CA . PHE B 1 74 ? 26.306 14.350 38.755 1.00 14.29 40 PHE B CA 1
ATOM 1482 C C . PHE B 1 74 ? 25.783 15.199 39.900 1.00 15.33 40 PHE B C 1
ATOM 1483 O O . PHE B 1 74 ? 25.290 14.683 40.912 1.00 15.90 40 PHE B O 1
ATOM 1491 N N . PHE B 1 75 ? 25.870 16.519 39.752 1.00 12.29 41 PHE B N 1
ATOM 1492 C CA . PHE B 1 75 ? 25.470 17.364 40.855 1.00 14.28 41 PHE B CA 1
ATOM 1493 C C . PHE B 1 75 ? 23.942 17.382 41.016 1.00 15.68 41 PHE B C 1
ATOM 1494 O O . PHE B 1 75 ? 23.451 17.558 42.130 1.00 16.16 41 PHE B O 1
ATOM 1502 N N . GLU B 1 76 ? 23.200 17.187 39.922 1.00 14.88 42 GLU B N 1
ATOM 1503 C CA . GLU B 1 76 ? 21.744 17.024 40.011 1.00 18.04 42 GLU B CA 1
ATOM 1504 C C . GLU B 1 76 ? 21.422 15.834 40.909 1.00 18.22 42 GLU B C 1
ATOM 1505 O O . GLU B 1 76 ? 20.582 15.931 41.802 1.00 16.32 42 GLU B O 1
ATOM 1511 N N . TRP B 1 77 ? 22.117 14.721 40.672 1.00 18.34 43 TRP B N 1
ATOM 1512 C CA . TRP B 1 77 ? 21.941 13.509 41.476 1.00 19.26 43 TRP B CA 1
ATOM 1513 C C . TRP B 1 77 ? 22.432 13.725 42.909 1.00 19.57 43 TRP B C 1
ATOM 1514 O O . TRP B 1 77 ? 21.762 13.327 43.858 1.00 18.34 43 TRP B O 1
ATOM 1525 N N . PHE B 1 78 ? 23.586 14.372 43.075 1.00 22.04 44 PHE B N 1
ATOM 1526 C CA . PHE B 1 78 ? 24.167 14.540 44.411 1.00 20.70 44 PHE B CA 1
ATOM 1527 C C . PHE B 1 78 ? 23.233 15.351 45.284 1.00 16.64 44 PHE B C 1
ATOM 1528 O O . PHE B 1 78 ? 23.092 15.097 46.480 1.00 13.81 44 PHE B O 1
ATOM 1536 N N . ASN B 1 79 ? 22.568 16.314 44.663 1.00 17.84 45 ASN B N 1
ATOM 1537 C CA . ASN B 1 79 ? 21.648 17.156 45.381 1.00 19.73 45 ASN B CA 1
ATOM 1538 C C . ASN B 1 79 ? 20.361 16.413 45.722 1.00 23.76 45 ASN B C 1
ATOM 1539 O O . ASN B 1 79 ? 19.581 16.919 46.513 1.00 27.99 45 ASN B O 1
ATOM 1544 N N . THR B 1 80 ? 20.134 15.219 45.164 1.00 22.32 46 THR B N 1
ATOM 1545 C CA . THR B 1 80 ? 18.933 14.449 45.545 1.00 22.35 46 THR B CA 1
ATOM 1546 C C . THR B 1 80 ? 19.166 13.639 46.808 1.00 24.46 46 THR B C 1
ATOM 1547 O O . THR B 1 80 ? 18.214 13.228 47.475 1.00 26.88 46 THR B O 1
ATOM 1551 N N . LEU B 1 81 ? 20.431 13.426 47.137 1.00 22.91 47 LEU B N 1
ATOM 1552 C CA . LEU B 1 81 ? 20.820 12.731 48.361 1.00 26.31 47 LEU B CA 1
ATOM 1553 C C . LEU B 1 81 ? 20.718 13.636 49.582 1.00 26.73 47 LEU B C 1
ATOM 1554 O O . LEU B 1 81 ? 20.394 13.187 50.677 1.00 26.30 47 LEU B O 1
ATOM 1559 N N . GLU B 1 82 ? 21.043 14.912 49.373 1.00 25.23 48 GLU B N 1
ATOM 1560 C CA . GLU B 1 82 ? 21.005 15.951 50.404 1.00 26.38 48 GLU B CA 1
ATOM 1561 C C . GLU B 1 82 ? 21.745 15.587 51.695 1.00 30.07 48 GLU B C 1
ATOM 1562 O O . GLU B 1 82 ? 21.278 15.915 52.782 1.00 31.45 48 GLU B O 1
ATOM 1568 N N . THR B 1 83 ? 22.906 14.942 51.574 1.00 29.35 49 THR B N 1
ATOM 1569 C CA . THR B 1 83 ? 23.632 14.425 52.741 1.00 30.91 49 THR B CA 1
ATOM 1570 C C . THR B 1 83 ? 24.145 15.523 53.650 1.00 30.41 49 THR B C 1
ATOM 1571 O O . THR B 1 83 ? 24.292 15.322 54.854 1.00 30.75 49 THR B O 1
ATOM 1575 N N . PHE B 1 84 ? 24.423 16.672 53.042 1.00 25.87 50 PHE B N 1
ATOM 1576 C CA . PHE B 1 84 ? 24.986 17.846 53.685 1.00 25.51 50 PHE B CA 1
ATOM 1577 C C . PHE B 1 84 ? 23.913 18.743 54.298 1.00 27.77 50 PHE B C 1
ATOM 1578 O O . PHE B 1 84 ? 24.231 19.743 54.937 1.00 31.39 50 PHE B O 1
ATOM 1586 N N . LYS B 1 85 ? 22.646 18.403 54.086 1.00 26.24 51 LYS B N 1
ATOM 1587 C CA . LYS B 1 85 ? 21.553 19.289 54.470 1.00 27.47 51 LYS B CA 1
ATOM 1588 C C . LYS B 1 85 ? 21.138 19.143 55.932 1.00 27.19 51 LYS B C 1
ATOM 1589 O O . LYS B 1 85 ? 20.029 18.709 56.226 1.00 26.98 51 LYS B O 1
ATOM 1595 N N . ASN B 1 86 ? 22.011 19.560 56.845 1.00 31.14 52 ASN B N 1
ATOM 1596 C CA . ASN B 1 86 ? 21.712 19.485 58.277 1.00 30.78 52 ASN B CA 1
ATOM 1597 C C . ASN B 1 86 ? 20.508 20.335 58.692 1.00 32.37 52 ASN B C 1
ATOM 1598 O O . ASN B 1 86 ? 20.000 20.205 59.802 1.00 31.64 52 ASN B O 1
ATOM 1603 N N . TRP B 1 87 ? 20.063 21.220 57.804 1.00 33.51 53 TRP B N 1
ATOM 1604 C CA . TRP B 1 87 ? 18.936 22.097 58.108 1.00 33.74 53 TRP B CA 1
ATOM 1605 C C . TRP B 1 87 ? 17.600 21.464 57.782 1.00 37.08 53 TRP B C 1
ATOM 1606 O O . TRP B 1 87 ? 16.572 22.134 57.841 1.00 39.17 53 TRP B O 1
ATOM 1617 N N . LYS B 1 88 ? 17.632 20.184 57.417 1.00 36.50 54 LYS B N 1
ATOM 1618 C CA . LYS B 1 88 ? 16.435 19.418 57.112 1.00 37.53 54 LYS B CA 1
ATOM 1619 C C . LYS B 1 88 ? 16.286 18.270 58.094 1.00 36.64 54 LYS B C 1
ATOM 1620 O O . LYS B 1 88 ? 17.248 17.553 58.357 1.00 33.97 54 LYS B O 1
ATOM 1625 N N . LYS B 1 89 ? 15.079 18.098 58.623 1.00 38.55 55 LYS B N 1
ATOM 1626 C CA . LYS B 1 89 ? 14.787 17.008 59.546 1.00 41.06 55 LYS B CA 1
ATOM 1627 C C . LYS B 1 89 ? 14.934 15.652 58.863 1.00 42.47 55 LYS B C 1
ATOM 1628 O O . LYS B 1 89 ? 15.515 14.719 59.424 1.00 43.19 55 LYS B O 1
ATOM 1630 N N . LYS B 1 90 ? 14.408 15.555 57.647 1.00 40.66 56 LYS B N 1
ATOM 1631 C CA . LYS B 1 90 ? 14.413 14.304 56.908 1.00 39.96 56 LYS B CA 1
ATOM 1632 C C . LYS B 1 90 ? 15.018 14.520 55.528 1.00 38.86 56 LYS B C 1
ATOM 1633 O O . LYS B 1 90 ? 14.295 14.609 54.531 1.00 39.57 56 LYS B O 1
ATOM 1635 N N . PRO B 1 91 ? 16.353 14.615 55.463 1.00 36.53 57 PRO B N 1
ATOM 1636 C CA . PRO B 1 91 ? 16.977 14.984 54.192 1.00 33.96 57 PRO B CA 1
ATOM 1637 C C . PRO B 1 91 ? 16.875 13.855 53.162 1.00 33.76 57 PRO B C 1
ATOM 1638 O O . PRO B 1 91 ? 16.787 12.676 53.526 1.00 35.83 57 PRO B O 1
ATOM 1642 N N . GLY B 1 92 ? 16.844 14.225 51.884 1.00 29.43 58 GLY B N 1
ATOM 1643 C CA . GLY B 1 92 ? 16.793 13.252 50.811 1.00 26.24 58 GLY B CA 1
ATOM 1644 C C . GLY B 1 92 ? 15.511 13.401 50.013 1.00 28.36 58 GLY B C 1
ATOM 1645 O O . GLY B 1 92 ? 14.421 13.512 50.572 1.00 31.66 58 GLY B O 1
ATOM 1646 N N . LYS B 1 93 ? 15.643 13.422 48.695 1.00 26.91 59 LYS B N 1
ATOM 1647 C CA . LYS B 1 93 ? 14.488 13.476 47.827 1.00 22.62 59 LYS B CA 1
ATOM 1648 C C . LYS B 1 93 ? 13.956 12.047 47.630 1.00 23.19 59 LYS B C 1
ATOM 1649 O O . LYS B 1 93 ? 14.635 11.076 47.973 1.00 21.35 59 LYS B O 1
ATOM 1652 N N . PRO B 1 94 ? 12.725 11.911 47.110 1.00 23.82 60 PRO B N 1
ATOM 1653 C CA . PRO B 1 94 ? 12.172 10.567 46.880 1.00 24.49 60 PRO B CA 1
ATOM 1654 C C . PRO B 1 94 ? 13.067 9.668 46.024 1.00 24.62 60 PRO B C 1
ATOM 1655 O O . PRO B 1 94 ? 13.923 10.154 45.267 1.00 23.77 60 PRO B O 1
ATOM 1659 N N . LEU B 1 95 ? 12.874 8.356 46.154 1.00 27.59 61 LEU B N 1
ATOM 1660 C CA . LEU B 1 95 ? 13.704 7.404 45.429 1.00 26.12 61 LEU B CA 1
ATOM 1661 C C . LEU B 1 95 ? 13.578 7.572 43.918 1.00 23.88 61 LEU B C 1
ATOM 1662 O O . LEU B 1 95 ? 14.585 7.546 43.209 1.00 23.11 61 LEU B O 1
ATOM 1665 N N . ASP B 1 96 ? 12.364 7.781 43.413 1.00 22.74 62 ASP B N 1
ATOM 1666 C CA . ASP B 1 96 ? 12.235 7.906 41.963 1.00 25.57 62 ASP B CA 1
ATOM 1667 C C . ASP B 1 96 ? 13.024 9.110 41.419 1.00 23.33 62 ASP B C 1
ATOM 1668 O O . ASP B 1 96 ? 13.526 9.067 40.301 1.00 22.02 62 ASP B O 1
ATOM 1673 N N . VAL B 1 97 ? 13.158 10.165 42.217 1.00 23.38 63 VAL B N 1
ATOM 1674 C CA . VAL B 1 97 ? 13.887 11.352 41.770 1.00 21.93 63 VAL B CA 1
ATOM 1675 C C . VAL B 1 97 ? 15.382 11.066 41.753 1.00 20.90 63 VAL B C 1
ATOM 1676 O O . VAL B 1 97 ? 16.096 11.496 40.839 1.00 17.76 63 VAL B O 1
ATOM 1680 N N . GLN B 1 98 ? 15.851 10.328 42.761 1.00 16.52 64 GLN B N 1
ATOM 1681 C CA . GLN B 1 98 ? 17.262 10.015 42.869 1.00 21.21 64 GLN B CA 1
ATOM 1682 C C . GLN B 1 98 ? 17.688 9.133 41.704 1.00 20.57 64 GLN B C 1
ATOM 1683 O O . GLN B 1 98 ? 18.771 9.294 41.150 1.00 19.75 64 GLN B O 1
ATOM 1689 N N . LEU B 1 99 ? 16.813 8.201 41.347 1.00 20.58 65 LEU B N 1
ATOM 1690 C CA . LEU B 1 99 ? 17.082 7.241 40.277 1.00 18.63 65 LEU B CA 1
ATOM 1691 C C . LEU B 1 99 ? 17.000 7.894 38.912 1.00 21.09 65 LEU B C 1
ATOM 1692 O O . LEU B 1 99 ? 17.738 7.519 38.001 1.00 20.00 65 LEU B O 1
ATOM 1697 N N . ASP B 1 100 ? 16.100 8.865 38.760 1.00 21.59 66 ASP B N 1
ATOM 1698 C CA . ASP B 1 100 ? 15.997 9.566 37.484 1.00 22.83 66 ASP B CA 1
ATOM 1699 C C . ASP B 1 100 ? 17.256 10.404 37.220 1.00 21.54 66 ASP B C 1
ATOM 1700 O O . ASP B 1 100 ? 17.704 10.519 36.079 1.00 23.07 66 ASP B O 1
ATOM 1705 N N . GLU B 1 101 ? 17.836 10.991 38.259 1.00 20.72 67 GLU B N 1
ATOM 1706 C CA . GLU B 1 101 ? 19.069 11.750 38.041 1.00 18.66 67 GLU B CA 1
ATOM 1707 C C . GLU B 1 101 ? 20.256 10.804 37.841 1.00 17.88 67 GLU B C 1
ATOM 1708 O O . GLU B 1 101 ? 21.183 11.123 37.094 1.00 19.15 67 GLU B O 1
ATOM 1714 N N . LEU B 1 102 ? 20.244 9.654 38.503 1.00 17.14 68 LEU B N 1
ATOM 1715 C CA . LEU B 1 102 ? 21.305 8.667 38.280 1.00 21.34 68 LEU B CA 1
ATOM 1716 C C . LEU B 1 102 ? 21.232 8.140 36.840 1.00 24.37 68 LEU B C 1
ATOM 1717 O O . LEU B 1 102 ? 22.254 7.871 36.212 1.00 21.91 68 LEU B O 1
ATOM 1722 N N . ALA B 1 103 ? 20.016 8.026 36.315 1.00 17.22 69 ALA B N 1
ATOM 1723 C CA . ALA B 1 103 ? 19.808 7.637 34.923 1.00 17.50 69 ALA B CA 1
ATOM 1724 C C . ALA B 1 103 ? 20.342 8.652 33.919 1.00 20.79 69 ALA B C 1
ATOM 1725 O O . ALA B 1 103 ? 20.834 8.271 32.853 1.00 19.66 69 ALA B O 1
ATOM 1727 N N . ASP B 1 104 ? 20.206 9.939 34.253 1.00 19.61 70 ASP B N 1
ATOM 1728 C CA . ASP B 1 104 ? 20.753 11.027 33.448 1.00 19.88 70 ASP B CA 1
ATOM 1729 C C . ASP B 1 104 ? 22.262 10.976 33.370 1.00 17.37 70 ASP B C 1
ATOM 1730 O O . ASP B 1 104 ? 22.838 11.214 32.325 1.00 18.20 70 ASP B O 1
ATOM 1735 N N . MET B 1 105 ? 22.889 10.687 34.501 1.00 16.90 71 MET B N 1
ATOM 1736 C CA . MET B 1 105 ? 24.322 10.546 34.567 1.00 21.13 71 MET B CA 1
ATOM 1737 C C . MET B 1 105 ? 24.778 9.325 33.762 1.00 23.32 71 MET B C 1
ATOM 1738 O O . MET B 1 105 ? 25.762 9.418 33.032 1.00 23.45 71 MET B O 1
ATOM 1743 N N . LEU B 1 106 ? 24.072 8.193 33.888 1.00 20.80 72 LEU B N 1
ATOM 1744 C CA . LEU B 1 106 ? 24.377 7.030 33.057 1.00 21.04 72 LEU B CA 1
ATOM 1745 C C . LEU B 1 106 ? 24.231 7.403 31.578 1.00 22.19 72 LEU B C 1
ATOM 1746 O O . LEU B 1 106 ? 25.070 7.043 30.757 1.00 20.06 72 LEU B O 1
ATOM 1751 N N . ALA B 1 107 ? 23.187 8.158 31.240 1.00 21.16 73 ALA B N 1
ATOM 1752 C CA . ALA B 1 107 ? 22.981 8.542 29.840 1.00 21.39 73 ALA B CA 1
ATOM 1753 C C . ALA B 1 107 ? 24.175 9.268 29.246 1.00 20.13 73 ALA B C 1
ATOM 1754 O O . ALA B 1 107 ? 24.596 8.958 28.129 1.00 21.97 73 ALA B O 1
ATOM 1756 N N . PHE B 1 108 ? 24.727 10.238 29.968 1.00 16.75 74 PHE B N 1
ATOM 1757 C CA . PHE B 1 108 ? 25.851 10.971 29.402 1.00 19.64 74 PHE B CA 1
ATOM 1758 C C . PHE B 1 108 ? 27.110 10.139 29.471 1.00 21.97 74 PHE B C 1
ATOM 1759 O O . PHE B 1 108 ? 27.983 10.287 28.627 1.00 24.04 74 PHE B O 1
ATOM 1767 N N . GLY B 1 109 ? 27.197 9.249 30.455 1.00 18.76 75 GLY B N 1
ATOM 1768 C CA . GLY B 1 109 ? 28.344 8.357 30.523 1.00 19.57 75 GLY B CA 1
ATOM 1769 C C . GLY B 1 109 ? 28.382 7.433 29.320 1.00 22.21 75 GLY B C 1
ATOM 1770 O O . GLY B 1 109 ? 29.428 7.263 28.704 1.00 21.89 75 GLY B O 1
ATOM 1771 N N . LEU B 1 110 ? 27.237 6.833 28.994 1.00 22.88 76 LEU B N 1
ATOM 1772 C CA . LEU B 1 110 ? 27.119 5.987 27.810 1.00 23.89 76 LEU B CA 1
ATOM 1773 C C . LEU B 1 110 ? 27.408 6.793 26.550 1.00 22.95 76 LEU B C 1
ATOM 1774 O O . LEU B 1 110 ? 28.097 6.311 25.646 1.00 22.83 76 LEU B O 1
ATOM 1779 N N . SER B 1 111 ? 26.886 8.023 26.501 1.00 21.43 77 SER B N 1
ATOM 1780 C CA . SER B 1 111 ? 27.070 8.894 25.341 1.00 22.38 77 SER B CA 1
ATOM 1781 C C . SER B 1 111 ? 28.553 9.223 25.139 1.00 22.34 77 SER B C 1
ATOM 1782 O O . SER B 1 111 ? 29.068 9.174 24.027 1.00 19.99 77 SER B O 1
ATOM 1785 N N . ILE B 1 112 ? 29.236 9.570 26.224 1.00 19.68 78 ILE B N 1
ATOM 1786 C CA . ILE B 1 112 ? 30.654 9.881 26.131 1.00 21.94 78 ILE B CA 1
ATOM 1787 C C . ILE B 1 112 ? 31.419 8.654 25.635 1.00 26.09 78 ILE B C 1
ATOM 1788 O O . ILE B 1 112 ? 32.317 8.762 24.785 1.00 23.98 78 ILE B O 1
ATOM 1793 N N . ALA B 1 113 ? 31.044 7.485 26.160 1.00 17.41 79 ALA B N 1
ATOM 1794 C CA . ALA B 1 113 ? 31.664 6.221 25.768 1.00 17.85 79 ALA B CA 1
ATOM 1795 C C . ALA B 1 113 ? 31.467 5.974 24.275 1.00 20.99 79 ALA B C 1
ATOM 1796 O O . ALA B 1 113 ? 32.419 5.642 23.558 1.00 21.39 79 ALA B O 1
ATOM 1798 N N . ASN B 1 114 ? 30.229 6.153 23.818 1.00 20.48 80 ASN B N 1
ATOM 1799 C CA . ASN B 1 114 ? 29.876 6.041 22.409 1.00 23.41 80 ASN B CA 1
ATOM 1800 C C . ASN B 1 114 ? 30.648 7.037 21.542 1.00 25.16 80 ASN B C 1
ATOM 1801 O O . ASN B 1 114 ? 31.252 6.648 20.541 1.00 23.87 80 ASN B O 1
ATOM 1806 N N . GLN B 1 115 ? 30.635 8.321 21.908 1.00 20.37 81 GLN B N 1
ATOM 1807 C CA . GLN B 1 115 ? 31.343 9.313 21.099 1.00 22.09 81 GLN B CA 1
ATOM 1808 C C . GLN B 1 115 ? 32.859 9.073 21.076 1.00 22.39 81 GLN B C 1
ATOM 1809 O O . GLN B 1 115 ? 33.532 9.398 20.098 1.00 26.00 81 GLN B O 1
ATOM 1815 N N . SER B 1 116 ? 33.389 8.500 22.151 1.00 32.94 82 SER B N 1
ATOM 1816 C CA . SER B 1 116 ? 34.811 8.212 22.246 1.00 35.45 82 SER B CA 1
ATOM 1817 C C . SER B 1 116 ? 35.156 6.898 21.543 1.00 38.82 82 SER B C 1
ATOM 1818 O O . SER B 1 116 ? 36.326 6.509 21.482 1.00 40.60 82 SER B O 1
ATOM 1821 N N . GLY B 1 117 ? 34.136 6.214 21.023 1.00 37.39 83 GLY B N 1
ATOM 1822 C CA . GLY B 1 117 ? 34.333 4.938 20.353 1.00 35.37 83 GLY B CA 1
ATOM 1823 C C . GLY B 1 117 ? 34.854 3.849 21.280 1.00 35.95 83 GLY B C 1
ATOM 1824 O O . GLY B 1 117 ? 35.860 3.202 20.988 1.00 36.07 83 GLY B O 1
ATOM 1825 N N . VAL B 1 118 ? 34.158 3.638 22.391 1.00 33.61 84 VAL B N 1
ATOM 1826 C CA . VAL B 1 118 ? 34.562 2.670 23.404 1.00 33.39 84 VAL B CA 1
ATOM 1827 C C . VAL B 1 118 ? 34.656 1.256 22.802 1.00 34.76 84 VAL B C 1
ATOM 1828 O O . VAL B 1 118 ? 33.876 0.881 21.930 1.00 33.97 84 VAL B O 1
ATOM 1832 N N . SER B 1 119 ? 35.637 0.486 23.251 1.00 35.52 85 SER B N 1
ATOM 1833 C CA . SER B 1 119 ? 35.902 -0.827 22.670 1.00 33.32 85 SER B CA 1
ATOM 1834 C C . SER B 1 119 ? 35.408 -1.970 23.562 1.00 33.39 85 SER B C 1
ATOM 1835 O O . SER B 1 119 ? 35.265 -1.805 24.781 1.00 33.92 85 SER B O 1
ATOM 1838 N N . LEU B 1 120 ? 35.149 -3.125 22.949 1.00 30.37 86 LEU B N 1
ATOM 1839 C CA . LEU B 1 120 ? 34.737 -4.314 23.689 1.00 31.24 86 LEU B CA 1
ATOM 1840 C C . LEU B 1 120 ? 35.7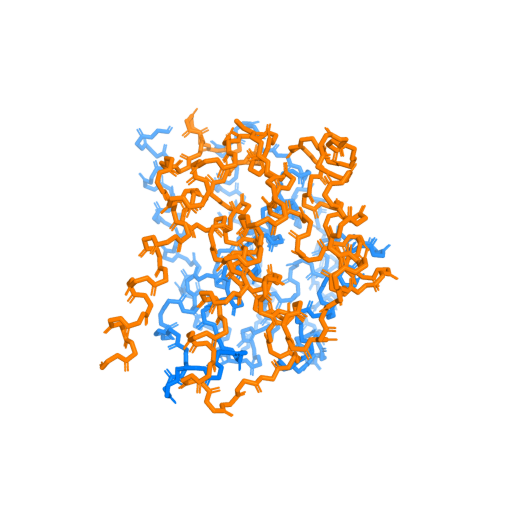73 -4.645 24.752 1.00 28.55 86 LEU B C 1
ATOM 1841 O O . LEU B 1 120 ? 35.423 -4.983 25.881 1.00 28.62 86 LEU B O 1
ATOM 1846 N N . LYS B 1 121 ? 37.044 -4.514 24.383 1.00 28.98 87 LYS B N 1
ATOM 1847 C CA . LYS B 1 121 ? 38.164 -4.803 25.270 1.00 33.93 87 LYS B CA 1
ATOM 1848 C C . LYS B 1 121 ? 38.061 -4.001 26.561 1.00 34.22 87 LYS B C 1
ATOM 1849 O O . LYS B 1 121 ? 38.233 -4.537 27.653 1.00 33.43 87 LYS B O 1
ATOM 1852 N N . THR B 1 122 ? 37.779 -2.708 26.404 1.00 29.51 88 THR B N 1
ATOM 1853 C CA . THR B 1 122 ? 37.614 -1.783 27.511 1.00 32.93 88 THR B CA 1
ATOM 1854 C C . THR B 1 122 ? 36.383 -2.087 28.350 1.00 32.15 88 THR B C 1
ATOM 1855 O O . THR B 1 122 ? 36.428 -2.019 29.577 1.00 32.60 88 THR B O 1
ATOM 1859 N N . LEU B 1 123 ? 35.276 -2.415 27.691 1.00 30.71 89 LEU B N 1
ATOM 1860 C CA . LEU B 1 123 ? 34.046 -2.727 28.411 1.00 31.53 89 LEU B CA 1
ATOM 1861 C C . LEU B 1 123 ? 34.194 -3.998 29.255 1.00 34.53 89 LEU B C 1
ATOM 1862 O O . LEU B 1 123 ? 33.736 -4.066 30.396 1.00 36.27 89 LEU B O 1
ATOM 1867 N N . GLU B 1 124 ? 34.828 -5.013 28.688 1.00 34.98 90 GLU B N 1
ATOM 1868 C CA . GLU B 1 124 ? 34.899 -6.306 29.359 1.00 36.49 90 GLU B CA 1
ATOM 1869 C C . GLU B 1 124 ? 35.857 -6.212 30.535 1.00 41.56 90 GLU B C 1
ATOM 1870 O O . GLU B 1 124 ? 35.721 -6.950 31.512 1.00 44.91 90 GLU B O 1
ATOM 1872 N N . LYS B 1 125 ? 36.816 -5.296 30.442 1.00 41.35 91 LYS B N 1
ATOM 1873 C CA . LYS B 1 125 ? 37.768 -5.080 31.517 1.00 45.19 91 LYS B CA 1
ATOM 1874 C C . LYS B 1 125 ? 37.178 -4.155 32.570 1.00 50.34 91 LYS B C 1
ATOM 1875 O O . LYS B 1 125 ? 37.558 -4.213 33.740 1.00 53.15 91 LYS B O 1
ATOM 1877 N N . LEU B 1 126 ? 36.249 -3.301 32.151 1.00 51.06 92 LEU B N 1
ATOM 1878 C CA . LEU B 1 126 ? 35.597 -2.370 33.066 1.00 51.55 92 LEU B CA 1
ATOM 1879 C C . LEU B 1 126 ? 34.621 -3.065 34.017 1.00 55.72 92 LEU B C 1
ATOM 1880 O O . LEU B 1 126 ? 34.569 -2.728 35.189 1.00 56.48 92 LEU B O 1
ATOM 1882 N N . ILE B 1 127 ? 33.841 -4.017 33.514 1.00 58.46 93 ILE B N 1
ATOM 1883 C CA . ILE B 1 127 ? 32.847 -4.706 34.343 1.00 63.87 93 ILE B CA 1
ATOM 1884 C C . ILE B 1 127 ? 33.448 -5.319 35.629 1.00 70.10 93 ILE B C 1
ATOM 1885 O O . ILE B 1 127 ? 32.813 -5.289 36.689 1.00 71.71 93 ILE B O 1
ATOM 1890 N N . PRO B 1 128 ? 34.685 -5.840 35.563 1.00 74.98 94 PRO B N 1
ATOM 1891 C CA . PRO B 1 128 ? 35.333 -6.172 36.839 1.00 75.92 94 PRO B CA 1
ATOM 1892 C C . PRO B 1 128 ? 35.620 -4.985 37.767 1.00 73.10 94 PRO B C 1
ATOM 1893 O O . PRO B 1 128 ? 36.197 -5.211 38.824 1.00 75.54 94 PRO B O 1
ATOM 1897 N N . SER B 1 129 ? 35.239 -3.764 37.399 1.00 69.34 95 SER B N 1
ATOM 1898 C CA . SER B 1 129 ? 35.462 -2.610 38.269 1.00 64.78 95 SER B CA 1
ATOM 1899 C C . SER B 1 129 ? 34.167 -2.205 38.967 1.00 61.55 95 SER B C 1
ATOM 1900 O O . SER B 1 129 ? 34.126 -1.167 39.635 1.00 62.78 95 SER B O 1
ATOM 1903 N N . THR B 1 130 ? 33.116 -3.018 38.805 1.00 67.71 96 THR B N 1
ATOM 1904 C CA . THR B 1 130 ? 31.872 -2.869 39.557 1.00 67.18 96 THR B CA 1
ATOM 1905 C C . THR B 1 130 ? 32.364 -3.295 40.974 1.00 97.45 96 THR B C 1
ATOM 1906 O O . THR B 1 130 ? 33.197 -2.586 41.515 1.00 94.95 96 THR B O 1
ATOM 1910 N N . LEU B 1 131 ? 31.861 -4.382 41.569 1.00 100.52 97 LEU B N 1
ATOM 1911 C CA . LEU B 1 131 ? 32.440 -5.100 42.690 1.00 104.15 97 LEU B CA 1
ATOM 1912 C C . LEU B 1 131 ? 33.033 -4.085 43.673 1.00 112.65 97 LEU B C 1
ATOM 1913 O O . LEU B 1 131 ? 32.466 -3.793 44.735 1.00 112.34 97 LEU B O 1
ATOM 1918 N N . GLY B 1 132 ? 34.260 -3.668 43.366 1.00 121.20 98 GLY B N 1
ATOM 1919 C CA . GLY B 1 132 ? 35.019 -2.743 44.186 1.00 128.49 98 GLY B CA 1
ATOM 1920 C C . GLY B 1 132 ? 34.479 -1.333 44.147 1.00 136.33 98 GLY B C 1
ATOM 1921 O O . GLY B 1 132 ? 34.885 -0.528 43.311 1.00 137.51 98 GLY B O 1
ATOM 1922 N N . LYS B 1 133 ? 33.553 -1.048 45.059 1.00 142.69 99 LYS B N 1
ATOM 1923 C CA . LYS B 1 133 ? 33.094 0.310 45.338 1.00 148.06 99 LYS B CA 1
ATOM 1924 C C . LYS B 1 133 ? 34.230 1.318 45.320 1.00 151.52 99 LYS B C 1
ATOM 1925 O O . LYS B 1 133 ? 34.155 2.327 44.616 1.00 153.72 99 LYS B O 1
ATOM 1927 N N . VAL B 1 134 ? 35.264 1.006 46.107 1.00 152.40 100 VAL B N 1
ATOM 1928 C CA . VAL B 1 134 ? 36.498 1.787 46.264 1.00 152.04 100 VAL B CA 1
ATOM 1929 C C . VAL B 1 134 ? 36.418 3.189 45.693 1.00 139.09 100 VAL B C 1
ATOM 1931 N N . TYR B 1 135 ? 36.792 4.170 46.499 1.00 124.86 101 TYR B N 1
ATOM 1932 C CA . TYR B 1 135 ? 36.493 5.543 46.161 1.00 110.80 101 TYR B CA 1
ATOM 1933 C C . TYR B 1 135 ? 35.103 5.848 46.687 1.00 95.40 101 TYR B C 1
ATOM 1934 O O . TYR B 1 135 ? 34.173 5.076 46.476 1.00 95.05 101 TYR B O 1
ATOM 1936 N N . PHE B 1 136 ? 35.003 6.960 47.405 1.00 80.49 102 PHE B N 1
ATOM 1937 C CA . PHE B 1 136 ? 33.762 7.528 47.943 1.00 65.81 102 PHE B CA 1
ATOM 1938 C C . PHE B 1 136 ? 32.959 6.642 48.883 1.00 57.30 102 PHE B C 1
ATOM 1939 O O . PHE B 1 136 ? 32.962 5.417 48.796 1.00 55.08 102 PHE B O 1
ATOM 1947 N N . ASN B 1 137 ? 32.249 7.306 49.783 1.00 52.77 103 ASN B N 1
ATOM 1948 C CA . ASN B 1 137 ? 31.364 6.632 50.704 1.00 48.32 103 ASN B CA 1
ATOM 1949 C C . ASN B 1 137 ? 29.994 7.300 50.772 1.00 47.51 103 ASN B C 1
ATOM 1954 N N . THR B 1 138 ? 29.960 8.621 50.646 1.00 45.97 104 THR B N 1
ATOM 1955 C CA . THR B 1 138 ? 28.718 9.379 50.809 1.00 43.18 104 THR B CA 1
ATOM 1956 C C . THR B 1 138 ? 29.079 10.752 51.352 1.00 42.60 104 THR B C 1
ATOM 1957 O O . THR B 1 138 ? 28.535 11.768 50.918 1.00 44.68 104 THR B O 1
ATOM 1961 N N . SER B 1 139 ? 30.021 10.763 52.294 1.00 41.24 105 SER B N 1
ATOM 1962 C CA . SER B 1 139 ? 30.527 11.997 52.883 1.00 41.86 105 SER B CA 1
ATOM 1963 C C . SER B 1 139 ? 31.720 12.543 52.110 1.00 43.77 105 SER B C 1
ATOM 1964 O O . SER B 1 139 ? 32.278 13.575 52.472 1.00 46.70 105 SER B O 1
ATOM 1966 N N . SER B 1 140 ? 32.118 11.858 51.046 1.00 43.82 106 SER B N 1
ATOM 1967 C CA . SER B 1 140 ? 33.282 12.311 50.290 1.00 45.24 106 SER B CA 1
ATOM 1968 C C . SER B 1 140 ? 33.094 12.252 48.776 1.00 45.94 106 SER B C 1
ATOM 196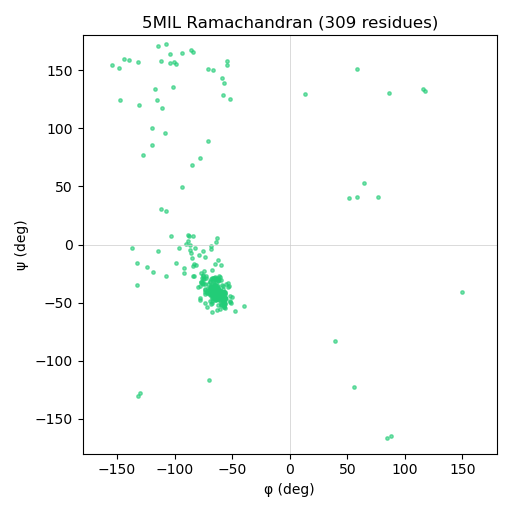9 O O . SER B 1 140 ? 33.991 12.657 48.039 1.00 38.88 106 SER B O 1
ATOM 1972 N N . ILE B 1 141 ? 31.947 11.757 48.305 1.00 23.68 107 ILE B N 1
ATOM 1973 C CA . ILE B 1 141 ? 31.821 11.492 46.871 1.00 23.22 107 ILE B CA 1
ATOM 1974 C C . ILE B 1 141 ? 31.879 12.793 46.075 1.00 22.66 107 ILE B C 1
ATOM 1975 O O . ILE B 1 141 ? 32.472 12.825 45.008 1.00 23.85 107 ILE B O 1
ATOM 1980 N N . MET B 1 142 ? 31.330 13.875 46.621 1.00 25.71 108 MET B N 1
ATOM 1981 C CA . MET B 1 142 ? 31.416 15.155 45.927 1.00 26.99 108 MET B CA 1
ATOM 1982 C C . MET B 1 142 ? 32.878 15.577 45.738 1.00 24.84 108 MET B C 1
ATOM 1983 O O . MET B 1 142 ? 33.318 15.823 44.614 1.00 23.83 108 MET B O 1
ATOM 1988 N N . LYS B 1 143 ? 33.633 15.647 46.828 1.00 22.65 109 LYS B N 1
ATOM 1989 C CA . LYS B 1 143 ? 35.020 16.093 46.744 1.00 27.18 109 LYS B CA 1
ATOM 1990 C C . LYS B 1 143 ? 35.872 15.121 45.920 1.00 25.30 109 LYS B C 1
ATOM 1991 O O . LYS B 1 143 ? 36.775 15.537 45.191 1.00 23.01 109 LYS B O 1
ATOM 1993 N N . ASP B 1 144 ? 35.565 13.831 46.024 1.00 25.51 110 ASP B N 1
ATOM 1994 C CA . ASP B 1 144 ? 36.234 12.809 45.222 1.00 27.88 110 ASP B CA 1
ATOM 1995 C C . ASP B 1 144 ? 35.975 12.975 43.722 1.00 25.60 110 ASP B C 1
ATOM 1996 O O . ASP B 1 144 ? 36.906 12.907 42.929 1.00 29.85 110 ASP B O 1
ATOM 2001 N N . PHE B 1 145 ? 34.720 13.199 43.345 1.00 21.43 111 PHE B N 1
ATOM 2002 C CA . PHE B 1 145 ? 34.356 13.427 41.949 1.00 22.21 111 PHE B CA 1
ATOM 2003 C C . PHE B 1 145 ? 35.066 14.642 41.372 1.00 21.35 111 PHE B C 1
ATOM 2004 O O . PHE B 1 145 ? 35.571 14.603 40.250 1.00 21.68 111 PHE B O 1
ATOM 2012 N N . MET B 1 146 ? 35.090 15.729 42.134 1.00 21.25 112 MET B N 1
ATOM 2013 C CA . MET B 1 146 ? 35.679 16.972 41.648 1.00 23.33 112 MET B CA 1
ATOM 2014 C C . MET B 1 146 ? 37.194 16.838 41.503 1.00 20.18 112 MET B C 1
ATOM 2015 O O . MET B 1 146 ? 37.752 17.281 40.519 1.00 21.36 112 MET B O 1
ATOM 2020 N N . GLU B 1 147 ? 37.848 16.250 42.497 1.00 20.96 113 GLU B N 1
ATOM 2021 C CA . GLU B 1 147 ? 39.265 15.885 42.398 1.00 32.86 113 GLU B CA 1
ATOM 2022 C C . GLU B 1 147 ? 39.570 15.169 41.092 1.00 27.81 113 GLU B C 1
ATOM 2023 O O . GLU B 1 147 ? 40.431 15.589 40.323 1.00 24.34 113 GLU B O 1
ATOM 2029 N N . ASP B 1 148 ? 38.861 14.068 40.864 1.00 23.14 114 ASP B N 1
ATOM 2030 C CA . ASP B 1 148 ? 39.090 13.279 39.668 1.00 24.69 114 ASP B CA 1
ATOM 2031 C C . ASP B 1 148 ? 38.888 14.089 38.391 1.00 24.45 114 ASP B C 1
ATOM 2032 O O . ASP B 1 148 ? 39.725 14.033 37.496 1.00 20.42 114 ASP B O 1
ATOM 2037 N N . PHE B 1 149 ? 37.794 14.846 38.312 1.00 25.26 115 PHE B N 1
ATOM 2038 C CA . PHE B 1 149 ? 37.520 15.647 37.115 1.00 28.03 115 PHE B CA 1
ATOM 2039 C C . PHE B 1 149 ? 38.644 16.644 36.817 1.00 26.13 115 PHE B C 1
ATOM 2040 O O . PHE B 1 149 ? 39.087 16.783 35.678 1.00 24.44 115 PHE B O 1
ATOM 2048 N N . VAL B 1 150 ? 39.098 17.329 37.857 1.00 27.26 116 VAL B N 1
ATOM 2049 C CA . VAL B 1 150 ? 40.162 18.314 37.735 1.00 26.01 116 VAL B CA 1
ATOM 2050 C C . VAL B 1 150 ? 41.514 17.674 37.370 1.00 24.88 116 VAL B C 1
ATOM 2051 O O . VAL B 1 150 ? 42.175 18.089 36.423 1.00 23.16 116 VAL B O 1
ATOM 2055 N N . TYR B 1 151 ? 41.904 16.648 38.110 1.00 24.24 117 TYR B N 1
ATOM 2056 C CA . TYR B 1 151 ? 43.185 15.975 37.911 1.00 27.79 117 TYR B CA 1
ATOM 2057 C C . TYR B 1 151 ? 43.241 15.054 36.679 1.00 28.88 117 TYR B C 1
ATOM 2058 O O . TYR B 1 151 ? 44.284 14.948 36.039 1.00 30.96 117 TYR B O 1
ATOM 2067 N N . PHE B 1 152 ? 42.146 14.392 36.327 1.00 25.56 118 PHE B N 1
ATOM 2068 C CA . PHE B 1 152 ? 42.230 13.424 35.237 1.00 29.86 118 PHE B CA 1
ATOM 2069 C C . PHE B 1 152 ? 41.346 13.736 34.046 1.00 32.71 118 PHE B C 1
ATOM 2070 O O . PHE B 1 152 ? 41.623 13.274 32.944 1.00 34.95 118 PHE B O 1
ATOM 2078 N N . GLY B 1 153 ? 40.281 14.505 34.261 1.00 30.84 119 GLY B N 1
ATOM 2079 C CA . GLY B 1 153 ? 39.319 14.768 33.207 1.00 31.03 119 GLY B CA 1
ATOM 2080 C C . GLY B 1 153 ? 38.290 13.659 33.130 1.00 34.32 119 GLY B C 1
ATOM 2081 O O . GLY B 1 153 ? 38.194 12.836 34.032 1.00 36.52 119 GLY B O 1
ATOM 2082 N N . LEU B 1 154 ? 37.517 13.630 32.053 1.00 34.96 120 LEU B N 1
ATOM 2083 C CA . LEU B 1 154 ? 36.529 12.579 31.874 1.00 35.34 120 LEU B CA 1
ATOM 2084 C C . LEU B 1 154 ? 36.928 11.666 30.741 1.00 36.70 120 LEU B C 1
ATOM 2085 O O . LEU B 1 154 ? 37.036 12.096 29.594 1.00 37.75 120 LEU B O 1
ATOM 2090 N N . GLY B 1 155 ? 37.150 10.403 31.069 1.00 34.97 121 GLY B N 1
ATOM 2091 C CA . GLY B 1 155 ? 37.497 9.424 30.066 1.00 35.96 121 GLY B CA 1
ATOM 2092 C C . GLY B 1 155 ? 36.307 8.518 29.853 1.00 36.06 121 GLY B C 1
ATOM 2093 O O . GLY B 1 155 ? 35.316 8.602 30.583 1.00 33.84 121 GLY B O 1
ATOM 2094 N N . GLU B 1 156 ? 36.401 7.649 28.855 1.00 37.59 122 GLU B N 1
ATOM 2095 C CA . GLU B 1 156 ? 35.314 6.726 28.559 1.00 38.22 122 GLU B CA 1
ATOM 2096 C C . GLU B 1 156 ? 35.094 5.781 29.728 1.00 36.13 122 GLU B C 1
ATOM 2097 O O . GLU B 1 156 ? 33.953 5.497 30.104 1.00 36.92 122 GLU B O 1
ATOM 2099 N N . GLU B 1 157 ? 36.182 5.301 30.315 1.00 34.92 123 GLU B N 1
ATOM 2100 C CA . GLU B 1 157 ? 36.068 4.290 31.362 1.00 38.16 123 GLU B CA 1
ATOM 2101 C C . GLU B 1 157 ? 35.439 4.856 32.649 1.00 36.39 123 GLU B C 1
ATOM 2102 O O . GLU B 1 157 ? 34.491 4.274 33.202 1.00 32.32 123 GLU B O 1
ATOM 2104 N N . ASP B 1 158 ? 35.948 5.998 33.102 1.00 33.96 124 ASP B N 1
ATOM 2105 C CA . ASP B 1 158 ? 35.527 6.576 34.378 1.00 33.12 124 ASP B CA 1
ATOM 2106 C C . ASP B 1 158 ? 34.067 7.048 34.371 1.00 31.21 124 ASP B C 1
ATOM 2107 O O . ASP B 1 158 ? 33.327 6.824 35.342 1.00 29.53 124 ASP B O 1
ATOM 2109 N N . SER B 1 159 ? 33.658 7.690 33.280 1.00 29.66 125 SER B N 1
ATOM 2110 C CA . SER B 1 159 ? 32.329 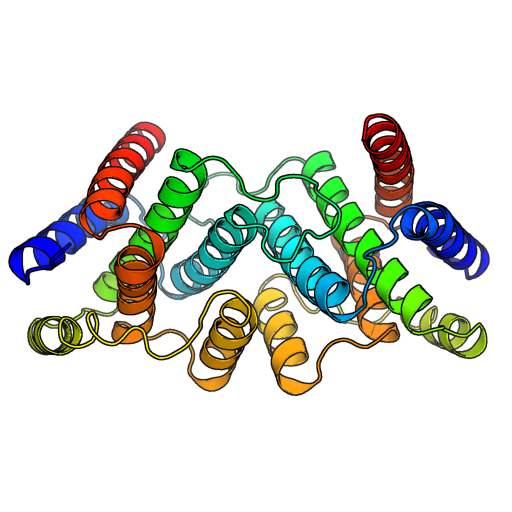8.292 33.185 1.00 30.53 125 SER B CA 1
ATOM 2111 C C . SER B 1 159 ? 31.242 7.223 33.121 1.00 30.19 125 SER B C 1
ATOM 2112 O O . SER B 1 159 ? 30.157 7.397 33.664 1.00 28.27 125 SER B O 1
ATOM 2115 N N . LEU B 1 160 ? 31.542 6.129 32.426 1.00 30.16 126 LEU B N 1
ATOM 2116 C CA . LEU B 1 160 ? 30.650 4.981 32.363 1.00 29.73 126 LEU B CA 1
ATOM 2117 C C . LEU B 1 160 ? 30.607 4.253 33.713 1.00 24.48 126 LEU B C 1
ATOM 2118 O O . LEU B 1 160 ? 29.544 3.837 34.177 1.00 22.87 126 LEU B O 1
ATOM 2123 N N . SER B 1 161 ? 31.771 4.121 34.342 1.00 27.07 127 SER B N 1
ATOM 2124 C CA . SER B 1 161 ? 31.916 3.361 35.587 1.00 30.81 127 SER B CA 1
ATOM 2125 C C . SER B 1 161 ? 31.113 3.927 36.738 1.00 28.22 127 SER B C 1
ATOM 2126 O O . SER B 1 161 ? 30.454 3.188 37.466 1.00 29.48 127 SER B O 1
ATOM 2129 N N . LEU B 1 162 ? 31.195 5.244 36.918 1.00 25.03 128 LEU B N 1
ATOM 2130 C CA . LEU B 1 162 ? 30.731 5.863 38.154 1.00 23.11 128 LEU B CA 1
ATOM 2131 C C . LEU B 1 162 ? 29.240 5.614 38.427 1.00 22.13 128 LEU B C 1
ATOM 2132 O O . LEU B 1 162 ? 28.895 5.143 39.523 1.00 21.38 128 LEU B O 1
ATOM 2137 N N . PRO B 1 163 ? 28.351 5.901 37.452 1.00 18.44 129 PRO B N 1
ATOM 2138 C CA . PRO B 1 163 ? 26.950 5.671 37.807 1.00 18.78 129 PRO B CA 1
ATOM 2139 C C . PRO B 1 163 ? 26.617 4.189 38.008 1.00 21.59 129 PRO B C 1
ATOM 2140 O O . PRO B 1 163 ? 25.718 3.885 38.786 1.00 21.03 129 PRO B O 1
ATOM 2144 N N . LEU B 1 164 ? 27.329 3.295 37.329 1.00 20.08 130 LEU B N 1
ATOM 2145 C CA . LEU B 1 164 ? 27.124 1.873 37.565 1.00 21.53 130 LEU B CA 1
ATOM 2146 C C . LEU B 1 164 ? 27.640 1.540 38.967 1.00 22.33 130 LEU B C 1
ATOM 2147 O O . LEU B 1 164 ? 27.034 0.760 39.668 1.00 25.49 130 LEU B O 1
ATOM 2152 N N . ASN B 1 165 ? 28.733 2.159 39.399 1.00 24.28 131 ASN B N 1
ATOM 2153 C CA . ASN B 1 165 ? 29.275 1.877 40.721 1.00 29.26 131 ASN B CA 1
ATOM 2154 C C . ASN B 1 165 ? 28.269 2.296 41.766 1.00 26.36 131 ASN B C 1
ATOM 2155 O O . ASN B 1 165 ? 28.050 1.625 42.768 1.00 26.11 131 ASN B O 1
ATOM 2160 N N . ILE B 1 166 ? 27.753 3.495 41.554 1.00 22.50 132 ILE B N 1
ATOM 2161 C CA . ILE B 1 166 ? 26.802 4.117 42.465 1.00 21.88 132 ILE B CA 1
ATOM 2162 C C . ILE B 1 166 ? 25.536 3.284 42.593 1.00 18.61 132 ILE B C 1
ATOM 2163 O O . ILE B 1 166 ? 25.045 3.034 43.706 1.00 18.70 132 ILE B O 1
ATOM 2168 N N . ALA B 1 167 ? 25.006 2.850 41.457 1.00 20.23 133 ALA B N 1
ATOM 2169 C CA . ALA B 1 167 ? 23.825 1.999 41.474 1.00 23.71 133 ALA B CA 1
ATOM 2170 C C . ALA B 1 167 ? 24.125 0.740 42.307 1.00 29.77 133 ALA B C 1
ATOM 2171 O O . ALA B 1 167 ? 23.340 0.361 43.174 1.00 32.80 133 ALA B O 1
ATOM 2173 N N . TYR B 1 168 ? 25.277 0.119 42.061 1.00 31.98 134 TYR B N 1
ATOM 2174 C CA . TYR B 1 168 ? 25.682 -1.077 42.802 1.00 35.11 134 TYR B CA 1
ATOM 2175 C C . TYR B 1 168 ? 25.769 -0.818 44.308 1.00 31.06 134 TYR B C 1
ATOM 2176 O O . TYR B 1 168 ? 25.463 -1.703 45.122 1.00 28.37 134 TYR B O 1
ATOM 2185 N N . ASN B 1 169 ? 26.187 0.389 44.681 1.00 24.82 135 ASN B N 1
ATOM 2186 C CA . ASN B 1 169 ? 26.513 0.648 46.082 1.00 28.32 135 ASN B CA 1
ATOM 2187 C C . ASN B 1 169 ? 25.441 1.335 46.901 1.00 28.95 135 ASN B C 1
ATOM 2188 O O . ASN B 1 169 ? 25.507 1.323 48.127 1.00 33.31 135 ASN B O 1
ATOM 2193 N N . LEU B 1 170 ? 24.456 1.935 46.252 1.00 27.00 136 LEU B N 1
ATOM 2194 C CA . LEU B 1 170 ? 23.433 2.656 46.998 1.00 26.99 136 LEU B CA 1
ATOM 2195 C C . LEU B 1 170 ? 22.024 2.300 46.534 1.00 28.24 136 LEU B C 1
ATOM 2196 O O . LEU B 1 170 ? 21.046 2.584 47.228 1.00 31.36 136 LEU B O 1
ATOM 2201 N N . TYR B 1 171 ? 21.923 1.678 45.365 1.00 27.68 137 TYR B N 1
ATOM 2202 C CA . TYR B 1 171 ? 20.629 1.271 44.821 1.00 27.99 137 TYR B CA 1
ATOM 2203 C C . TYR B 1 171 ? 20.715 -0.195 44.393 1.00 27.77 137 TYR B C 1
ATOM 2204 O O . TYR B 1 171 ? 21.106 -1.042 45.183 1.00 31.14 137 TYR B O 1
ATOM 2213 N N . SER B 1 172 ? 20.344 -0.503 43.162 1.00 25.23 138 SER B N 1
ATOM 2214 C CA . SER B 1 172 ? 20.797 -1.743 42.539 1.00 27.92 138 SER B CA 1
ATOM 2215 C C . SER B 1 172 ? 21.029 -1.445 41.069 1.00 28.49 138 SER B C 1
ATOM 2216 O O . SER B 1 172 ? 20.518 -0.453 40.562 1.00 27.43 138 SER B O 1
ATOM 2219 N N . ILE B 1 173 ? 21.810 -2.269 40.386 1.00 30.82 139 ILE B N 1
ATOM 2220 C CA . ILE B 1 173 ? 21.958 -2.125 38.942 1.00 30.74 139 ILE B CA 1
ATOM 2221 C C . ILE B 1 173 ? 20.581 -2.188 38.286 1.00 27.75 139 ILE B C 1
ATOM 2222 O O . ILE B 1 173 ? 20.244 -1.364 37.446 1.00 25.83 139 ILE B O 1
ATOM 2227 N N . ASP B 1 174 ? 19.780 -3.157 38.704 1.00 31.11 140 ASP B N 1
ATOM 2228 C CA . ASP B 1 174 ? 18.453 -3.367 38.123 1.00 36.95 140 ASP B CA 1
ATOM 2229 C C . ASP B 1 174 ? 17.582 -2.125 38.225 1.00 32.15 140 ASP B C 1
ATOM 2230 O O . ASP B 1 174 ? 16.860 -1.798 37.289 1.00 31.35 140 ASP B O 1
ATOM 2235 N N . GLN B 1 175 ? 17.654 -1.440 39.360 1.00 29.06 141 GLN B N 1
ATOM 2236 C CA . GLN B 1 175 ? 16.870 -0.234 39.555 1.00 30.08 141 GLN B CA 1
ATOM 2237 C C . GLN B 1 175 ? 17.310 0.893 38.618 1.00 27.30 141 GLN B C 1
ATOM 2238 O O . GLN B 1 175 ? 16.466 1.644 38.117 1.00 25.23 141 GLN B O 1
ATOM 2244 N N . LEU B 1 176 ? 18.618 1.008 38.382 1.00 22.15 142 LEU B N 1
ATOM 2245 C CA . LEU B 1 176 ? 19.133 2.059 37.506 1.00 22.24 142 LEU B CA 1
ATOM 2246 C C . LEU B 1 176 ? 18.749 1.794 36.048 1.00 25.40 142 LEU B C 1
ATOM 2247 O O . LEU B 1 176 ? 18.330 2.712 35.326 1.00 26.31 142 LEU B O 1
ATOM 2252 N N . ILE B 1 177 ? 18.871 0.543 35.621 1.00 26.56 143 ILE B N 1
ATOM 2253 C CA . ILE B 1 177 ? 18.577 0.189 34.236 1.00 26.60 143 ILE B CA 1
ATOM 2254 C C . ILE B 1 177 ? 17.107 0.439 33.918 1.00 27.55 143 ILE B C 1
ATOM 2255 O O . ILE B 1 177 ? 16.773 1.038 32.887 1.00 28.58 143 ILE B O 1
ATOM 2260 N N . ASP B 1 178 ? 16.232 0.026 34.825 1.00 28.22 144 ASP B N 1
ATOM 2261 C CA . ASP B 1 178 ? 14.812 0.333 34.685 1.00 33.55 144 ASP B CA 1
ATOM 2262 C C . ASP B 1 178 ? 14.546 1.849 34.662 1.00 29.15 144 ASP B C 1
ATOM 2263 O O . ASP B 1 178 ? 13.760 2.332 33.852 1.00 27.38 144 ASP B O 1
ATOM 2268 N N . ALA B 1 179 ? 15.201 2.600 35.544 1.00 25.96 145 ALA B N 1
ATOM 2269 C CA . ALA B 1 179 ? 15.024 4.056 35.558 1.00 23.22 145 ALA B CA 1
ATOM 2270 C C . ALA B 1 179 ? 15.578 4.696 34.289 1.00 25.11 145 ALA B C 1
ATOM 2271 O O . ALA B 1 179 ? 15.002 5.641 33.757 1.00 27.61 145 ALA B O 1
ATOM 2273 N N . TYR B 1 180 ? 16.698 4.171 33.806 1.00 24.39 146 TYR B N 1
ATOM 2274 C CA . TYR B 1 180 ? 17.306 4.684 32.586 1.00 24.10 146 TYR B CA 1
ATOM 2275 C C . TYR B 1 180 ? 16.423 4.446 31.366 1.00 25.70 146 TYR B C 1
ATOM 2276 O O . TYR B 1 180 ? 16.304 5.309 30.502 1.00 27.15 146 TYR B O 1
ATOM 2285 N N . LYS B 1 181 ? 15.805 3.274 31.285 1.00 26.43 147 LYS B N 1
ATOM 2286 C CA . LYS B 1 181 ? 14.931 2.975 30.160 1.00 26.79 147 LYS B CA 1
ATOM 2287 C C . LYS B 1 181 ? 13.649 3.839 30.175 1.00 25.74 147 LYS B C 1
ATOM 2288 O O . LYS B 1 181 ? 13.167 4.252 29.124 1.00 27.38 147 LYS B O 1
ATOM 2292 N N . LYS B 1 182 ? 13.113 4.129 31.357 1.00 22.38 148 LYS B N 1
ATOM 2293 C CA . LYS B 1 182 ? 11.964 5.019 31.467 1.00 26.59 148 LYS B CA 1
ATOM 2294 C C . LYS B 1 182 ? 12.350 6.443 31.053 1.00 30.35 148 LYS B C 1
ATOM 2295 O O . LYS B 1 182 ? 11.630 7.108 30.303 1.00 31.96 148 LYS B O 1
ATOM 2297 N N . LYS B 1 183 ? 13.500 6.905 31.528 1.00 29.43 149 LYS B N 1
ATOM 2298 C CA . LYS B 1 183 ? 13.924 8.274 31.233 1.00 28.74 149 LYS B CA 1
ATOM 2299 C C . LYS B 1 183 ? 14.168 8.480 29.737 1.00 27.34 149 LYS B C 1
ATOM 2300 O O . LYS B 1 183 ? 13.721 9.484 29.180 1.00 30.31 149 LYS B O 1
ATOM 2306 N N . MET B 1 184 ? 14.870 7.550 29.086 1.00 27.29 150 MET B N 1
ATOM 2307 C CA . MET B 1 184 ? 15.153 7.692 27.652 1.00 28.80 150 MET B CA 1
ATOM 2308 C C . MET B 1 184 ? 13.872 7.699 26.814 1.00 30.46 150 MET B C 1
ATOM 2309 O O . MET B 1 184 ? 13.782 8.418 25.811 1.00 32.16 150 MET B O 1
ATOM 2314 N N . LYS B 1 185 ? 12.902 6.874 27.205 1.00 30.10 151 LYS B N 1
ATOM 2315 C CA . LYS B 1 185 ? 11.600 6.882 26.552 1.00 34.36 151 LYS B CA 1
ATOM 2316 C C . LYS B 1 185 ? 10.971 8.278 26.664 1.00 32.22 151 LYS B C 1
ATOM 2317 O O . LYS B 1 185 ? 10.500 8.834 25.674 1.00 33.78 151 LYS B O 1
ATOM 2323 N N . ARG B 1 186 ?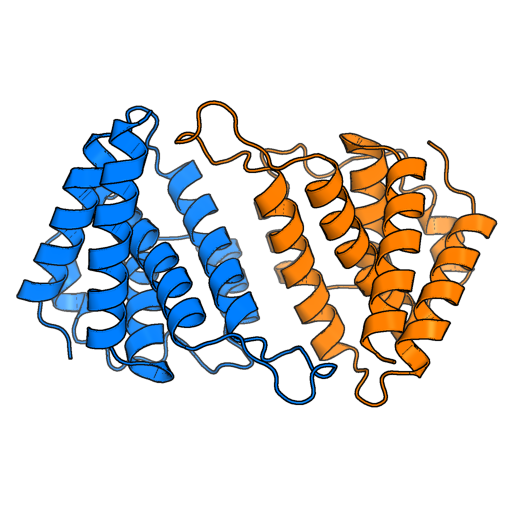 10.995 8.855 27.861 1.00 29.98 152 ARG B N 1
ATOM 2324 C CA . ARG B 1 186 ? 10.539 10.233 28.039 1.00 32.29 152 ARG B CA 1
ATOM 2325 C C . ARG B 1 186 ? 11.332 11.210 27.173 1.00 32.21 152 ARG B C 1
ATOM 2326 O O . ARG B 1 186 ? 10.749 12.097 26.563 1.00 33.93 152 ARG B O 1
ATOM 2328 N N . ASN B 1 187 ? 12.654 11.035 27.102 1.00 32.55 153 ASN B N 1
ATOM 2329 C CA . ASN B 1 187 ? 13.511 11.898 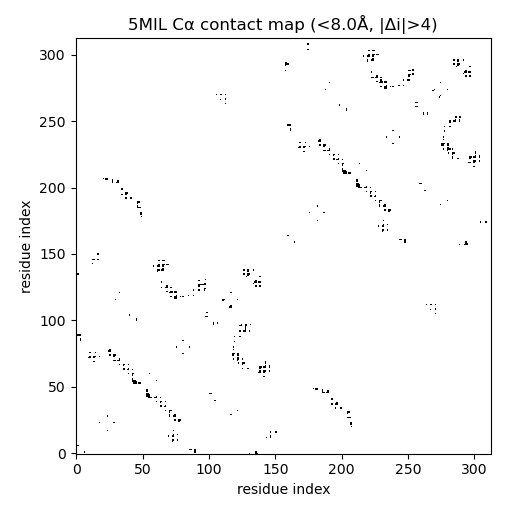26.293 1.00 29.92 153 ASN B CA 1
ATOM 2330 C C . ASN B 1 187 ? 13.149 11.890 24.815 1.00 33.13 153 ASN B C 1
ATOM 2331 O O . ASN B 1 187 ? 13.218 12.919 24.141 1.00 33.18 153 ASN B O 1
ATOM 2336 N N . HIS B 1 188 ? 12.809 10.712 24.309 1.00 34.63 154 HIS B N 1
ATOM 2337 C CA . HIS B 1 188 ? 12.457 10.556 22.909 1.00 38.23 154 HIS B CA 1
ATOM 2338 C C . HIS B 1 188 ? 11.141 11.267 22.635 1.00 41.26 154 HIS B C 1
ATOM 2339 O O . HIS B 1 188 ? 11.039 12.081 21.710 1.00 40.22 154 HIS B O 1
ATOM 2346 N N . GLU B 1 189 ? 10.143 10.957 23.457 1.00 41.66 155 GLU B N 1
ATOM 2347 C CA . GLU B 1 189 ? 8.856 11.631 23.384 1.00 45.50 155 GLU B CA 1
ATOM 2348 C C . GLU B 1 189 ? 9.019 13.154 23.461 1.00 46.41 155 GLU B C 1
ATOM 2349 O O . GLU B 1 189 ? 8.263 13.891 22.837 1.00 47.12 155 GLU B O 1
ATOM 2351 N N . ARG B 1 190 ? 10.015 13.627 24.201 1.00 45.74 156 ARG B N 1
ATOM 2352 C CA . ARG B 1 190 ? 10.245 15.062 24.299 1.00 47.15 156 ARG B CA 1
ATOM 2353 C C . ARG B 1 190 ? 10.895 15.616 23.034 1.00 49.95 156 ARG B C 1
ATOM 2354 O O . ARG B 1 190 ? 10.742 16.793 22.711 1.00 50.30 156 ARG B O 1
ATOM 2356 N N . GLN B 1 191 ? 11.631 14.773 22.321 1.00 50.22 157 GLN B N 1
ATOM 2357 C CA . GLN B 1 191 ? 12.263 15.214 21.090 1.00 50.89 157 GLN B CA 1
ATOM 2358 C C . GLN B 1 191 ? 11.273 15.134 19.932 1.00 52.52 157 GLN B C 1
ATOM 2359 O O . GLN B 1 191 ? 11.483 15.742 18.882 1.00 51.80 157 GLN B O 1
ATOM 2365 N N . ASP B 1 192 ? 10.189 14.391 20.138 1.00 54.62 158 ASP B N 1
ATOM 2366 C CA . ASP B 1 192 ? 9.146 14.257 19.124 1.00 56.30 158 ASP B CA 1
ATOM 2367 C C . ASP B 1 192 ? 8.460 15.594 18.842 1.00 57.50 158 ASP B C 1
ATOM 2368 O O . ASP B 1 192 ? 8.166 16.366 19.757 1.00 57.66 158 ASP B O 1
#

Radius of gyration: 20.57 Å; Cα contacts (8 Å, |Δi|>4): 342; chains: 2; bounding box: 36×58×50 Å

Solvent-accessible surface area: 14107 Å² total; per-residue (Å²): 100,22,69,53,105,52,4,47,75,0,15,61,43,6,45,59,29,16,90,94,26,134,72,62,56,60,118,28,5,64,31,1,1,0,2,14,0,3,37,0,4,20,6,32,1,68,5,22,43,76,86,117,87,68,30,75,80,93,91,54,21,14,58,36,0,1,35,0,0,10,36,0,0,1,0,0,46,56,53,58,26,52,97,127,26,10,90,78,29,35,107,59,33,93,34,92,58,10,46,79,53,69,34,5,9,68,55,18,0,64,53,36,33,139,92,31,21,40,40,94,97,0,9,31,22,0,17,5,0,0,109,82,71,32,41,6,90,71,0,16,66,12,0,84,91,35,4,65,117,33,48,114,125,25,101,72,120,78,108,16,69,51,102,60,2,78,69,3,17,65,51,5,35,60,24,13,122,100,12,129,73,66,52,63,126,20,5,62,19,0,1,0,2,15,0,4,37,0,4,32,7,29,12,62,6,26,46,93,77,111,86,68,30,42,89,69,102,61,27,17,51,33,0,0,15,0,0,8,34,0,0,1,0,0,46,56,56,58,34,51,109,101,53,7,54,72,26,37,88,57,18,112,46,32,78,77,28,98,53,84,33,4,7,44,41,15,1,84,73,24,29,134,165,30,19,37,24,52,59,1,8,32,32,0,11,18,0,0,74,52,77,38,23,0,86,78,0,24,103,15,0,73,63,45,6,155,56,36,56,66,87,73,136

Secondary structure (P-SEA, 3-state):
cccaaaaaaaaaaaaaaaaacccccaaaaaaaaaaaaaaaaaaacccccccccccccaaaaaaaaaaaaaaaaaaaaaacccaaaaaaaaaccccccccccccaaaaaaaaaacccccaaaaacaaaaaaaccccaaaaaaaaaaaaaaaaaaaaac/ccccaaaaaaaaaaaaaaaaacccccaaaaaaaaaaaaaaaaaaacccccccccccccaaaaaaaaaaaaaaaaaaaaaacccaaaaaaaaaacccccccccccaaaaaaaaaaaccccaaaaaaaaaaaaaccccaaaaaaaaaaaaaaaaaaac

Sequence (313 aa):
TLTIDQLQELLQIQKEFDDRIPTLNLRDSKIAYVVEFFEWFNTLETFKNWKKKPGKPLDVQLDELADMLAFGLSIANQSGVSLKTLEKLIPSTLGKVYFNTSSIMKDFMEDFVYFGLGEEDSLSLPLNIAYNLYSIDQLIDAYKKKMKRNHERQDGTNTLTIDQLQELLQIQKEFDDRIPTLNLRDSKIAYVVEFFEWFNTLETFKNWKKKPGKPLDVQLDELADMLAFGLSIANQSGVSLKTLEKLIPSTLGKVYFNTSSIMKDFMEDFVYFGLGEEDSLSLPLNIAYNLYSIDQLIDAYKKKMKRNHERQD

Nearest PDB structures (foldseek):
  5mil-assembly1_B  TM=9.938E-01  e=1.797E-19  Staphylococcus aureus
  5myi-assembly1_D-2  TM=9.419E-01  e=1.006E-13  Staphylococcus aureus
  5myd-assembly1_C-4  TM=9.369E-01  e=5.488E-13  Staphylococcus sp. HMSC068C09
  5myf-assembly1_A  TM=9.318E-01  e=1.594E-12  Staphylococcus aureus
  4dlc-assembly1_A-2  TM=5.722E-01  e=1.033E-02  Trypanosoma brucei

Organism: NCBI:txid2908097

B-factor: mean 33.28, std 16.57, range [10.3, 166.75]

Foldseek 3Di:
DDDPVLLVVLLVLLCVLVVLPPVDDLVVLLVQLLVLVVVLLQQQQPPPPVDPDGHHDPLSNLLSLLSNLSSLSVQCVVLPPDPVLSVVLVVCLPDCLCPDSVCNVVVVVVCCVPPNDHSRSSNNVSCSCCVPPNHNVSNSVSNVVVSVVVVVVSVVD/DADDLVNLVVLLVLLVVLCVLPPVDDLVVLLVQLVVLVVQLLQQQCPVVPVDPDGHHDPLSNLLSLLSLLSSLSVNCVVLVPDSVLSVVLSVVQVDLPFDDSVCNVVRVVVCCVVPNDDSSPSNNVSSNVCVRPNHNVSNSVSNVVNSVVVVVVSD